Protein AF-A0A270BEM9-F1 (afdb_monomer)

Mean predicted aligned error: 14.24 Å

Foldseek 3Di:
DDFDFDQDDDDDDDDDPDDPPPRPGDGDDPVKDKQADPDDFDPPQDGIDIDDPPDHVVNCVVVVVVSCVVRVVVVVVVVVVVVVVVVVVVVVVVVVVVVVVVVVLVVLLVVLLVVLVVLQVVLVVLLVVLVVVVPDPDDQQDDDPNDGVVRVSVVSNVVSCVSRPVVCVVVSVVVSVCSVPDDDDPDD

Secondary structure (DSSP, 8-state):
----------S--PPPSSS-----------S--EEE--S---TT---EEE--SS--HHHHHHHHHHHHHHHHHHHHHHHHHHHHHHHHHHHHHHHHHHHHHHHHHHHHHHHHHHHHHHHHHHHHHHHHHHHHHTTSS--TT-EETTEEHHHHHHHHHHHHHHH-GGGGHHHHHHHHHGGGT-------

Solvent-accessible surface area (backbone atoms only — not comparable to full-atom values): 11590 Å² total; per-residue (Å²): 138,90,83,78,89,72,88,83,81,81,86,91,76,86,78,74,94,79,69,86,80,80,72,85,76,79,86,75,84,86,82,65,58,70,52,68,59,85,64,88,71,65,89,92,61,87,47,71,48,67,35,55,100,87,43,57,60,79,77,42,44,63,57,52,50,51,53,47,62,71,42,46,64,58,48,52,50,52,50,53,52,48,54,51,52,48,52,55,47,52,54,50,51,49,53,49,51,53,52,52,51,50,53,50,42,51,52,52,27,49,51,49,49,49,53,47,52,52,40,36,51,50,27,55,47,50,53,52,49,51,59,51,59,72,71,48,100,63,68,49,77,47,70,58,96,92,34,30,47,52,53,52,51,52,49,51,52,55,51,31,53,74,56,25,48,69,77,44,49,66,60,52,54,50,60,33,62,48,53,78,80,68,83,70,81,80,84,129

Structure (mmCIF, N/CA/C/O backbone):
data_AF-A0A270BEM9-F1
#
_entry.id   AF-A0A270BEM9-F1
#
loop_
_atom_site.group_PDB
_atom_site.id
_atom_site.type_symbol
_atom_site.label_atom_id
_atom_site.label_alt_id
_atom_site.label_comp_id
_atom_site.label_asym_id
_atom_site.label_entity_id
_atom_site.label_seq_id
_atom_site.pdbx_PDB_ins_code
_atom_site.Cartn_x
_atom_site.Cartn_y
_atom_site.Cartn_z
_atom_site.occupancy
_atom_site.B_iso_or_equiv
_atom_site.auth_seq_id
_atom_site.auth_comp_id
_atom_site.auth_asym_id
_atom_site.auth_atom_id
_atom_site.pdbx_PDB_model_num
ATOM 1 N N . MET A 1 1 ? 24.518 18.388 -38.508 1.00 41.25 1 MET A N 1
ATOM 2 C CA . MET A 1 1 ? 24.381 19.655 -39.276 1.00 41.25 1 MET A CA 1
ATOM 3 C C . MET A 1 1 ? 25.086 20.793 -38.520 1.00 41.25 1 MET A C 1
ATOM 5 O O . MET A 1 1 ? 24.584 21.201 -37.478 1.00 41.25 1 MET A O 1
ATOM 9 N N . LYS A 1 2 ? 26.276 21.264 -38.938 1.00 34.41 2 LYS A N 1
ATOM 10 C CA . LYS A 1 2 ? 26.940 22.401 -38.257 1.00 34.41 2 LYS A CA 1
ATOM 11 C C . LYS A 1 2 ? 26.450 23.708 -38.882 1.00 34.41 2 LYS A C 1
ATOM 13 O O . LYS A 1 2 ? 26.464 23.841 -40.098 1.00 34.41 2 LYS A O 1
ATOM 18 N N . ARG A 1 3 ? 25.986 24.634 -38.043 1.00 36.25 3 ARG A N 1
ATOM 19 C CA . ARG A 1 3 ? 25.386 25.915 -38.435 1.00 36.25 3 ARG A CA 1
ATOM 20 C C . ARG A 1 3 ? 26.451 27.003 -38.360 1.00 36.25 3 ARG A C 1
ATOM 22 O O . ARG A 1 3 ? 27.070 27.158 -37.309 1.00 36.25 3 ARG A O 1
ATOM 29 N N . VAL A 1 4 ? 26.661 27.744 -39.441 1.00 37.34 4 VAL A N 1
ATOM 30 C CA . VAL A 1 4 ? 27.513 28.939 -39.433 1.00 37.34 4 VAL A CA 1
ATOM 31 C C . VAL A 1 4 ? 26.593 30.154 -39.491 1.00 37.34 4 VAL A C 1
ATOM 33 O O . VAL A 1 4 ? 25.772 30.265 -40.395 1.00 37.34 4 VAL A O 1
ATOM 36 N N . LYS A 1 5 ? 26.686 31.037 -38.490 1.00 34.28 5 LYS A N 1
ATOM 37 C CA . LYS A 1 5 ? 25.998 32.334 -38.490 1.00 34.28 5 LYS A CA 1
ATOM 38 C C . LYS A 1 5 ? 26.847 33.311 -39.298 1.00 34.28 5 LYS A C 1
ATOM 40 O O . LYS A 1 5 ? 27.901 33.717 -38.820 1.00 34.28 5 LYS A O 1
ATOM 45 N N . ILE A 1 6 ? 26.392 33.685 -40.488 1.00 40.31 6 ILE A N 1
ATOM 46 C CA . ILE A 1 6 ? 26.986 34.783 -41.257 1.00 40.31 6 ILE A CA 1
ATOM 47 C C . ILE A 1 6 ? 26.047 35.994 -41.124 1.00 40.31 6 ILE A C 1
ATOM 49 O O . ILE A 1 6 ? 24.842 35.834 -41.336 1.00 40.31 6 ILE A O 1
ATOM 53 N N . PRO A 1 7 ? 26.529 37.193 -40.740 1.00 33.50 7 PRO A N 1
ATOM 54 C CA . PRO A 1 7 ? 25.689 38.383 -40.691 1.00 33.50 7 PRO A CA 1
ATOM 55 C C . PRO A 1 7 ? 25.400 38.852 -42.121 1.00 33.50 7 PRO A C 1
ATOM 57 O O . PRO A 1 7 ? 26.276 39.394 -42.789 1.00 33.50 7 PRO A O 1
ATOM 60 N N . THR A 1 8 ? 24.170 38.656 -42.591 1.00 42.78 8 THR A N 1
ATOM 61 C CA . THR A 1 8 ? 23.711 39.243 -43.856 1.00 42.78 8 THR A CA 1
ATOM 62 C C . THR A 1 8 ? 23.159 40.631 -43.554 1.00 42.78 8 THR A C 1
ATOM 64 O O . THR A 1 8 ? 22.035 40.767 -43.078 1.00 42.78 8 THR A O 1
ATOM 67 N N . GLY A 1 9 ? 23.960 41.672 -43.768 1.00 48.62 9 GLY A N 1
ATOM 68 C CA . GLY A 1 9 ? 23.437 43.032 -43.898 1.00 48.62 9 GLY A CA 1
ATOM 69 C C . GLY A 1 9 ? 23.144 43.297 -45.371 1.00 48.62 9 GLY A C 1
ATOM 70 O O . GLY A 1 9 ? 24.042 43.121 -46.192 1.00 48.62 9 GLY A O 1
ATOM 71 N N . PRO A 1 10 ? 21.923 43.728 -45.723 1.00 43.84 10 PRO A N 1
ATOM 72 C CA . PRO A 1 10 ? 21.856 45.087 -46.250 1.00 43.84 10 PRO A CA 1
ATOM 73 C C . PRO A 1 10 ? 20.575 45.864 -45.903 1.00 43.84 10 PRO A C 1
ATOM 75 O O . PRO A 1 10 ? 19.482 45.325 -45.774 1.00 43.84 10 PRO A O 1
ATOM 78 N N . ASN A 1 11 ? 20.771 47.182 -45.835 1.00 42.41 11 ASN A N 1
ATOM 79 C CA . ASN A 1 11 ? 19.814 48.276 -45.997 1.00 42.41 11 ASN A CA 1
ATOM 80 C C . ASN A 1 11 ? 18.520 48.294 -45.163 1.00 42.41 11 ASN A C 1
ATOM 82 O O . ASN A 1 11 ? 17.506 47.680 -45.479 1.00 42.41 11 ASN A O 1
ATOM 86 N N . GLY A 1 12 ? 18.499 49.252 -44.230 1.00 46.12 12 GLY A N 1
ATOM 87 C CA . GLY A 1 12 ? 17.393 50.210 -44.210 1.00 46.12 12 GLY A CA 1
ATOM 88 C C . GLY A 1 12 ? 16.255 49.977 -43.222 1.00 46.12 12 GLY A C 1
ATOM 89 O O . GLY A 1 12 ? 15.144 50.419 -43.502 1.00 46.12 12 GLY A O 1
ATOM 90 N N . ARG A 1 13 ? 16.484 49.367 -42.051 1.00 38.12 13 ARG A N 1
ATOM 91 C CA . ARG A 1 13 ? 15.532 49.477 -40.925 1.00 38.12 13 ARG A CA 1
ATOM 92 C C . ARG A 1 13 ? 16.249 49.797 -39.615 1.00 38.12 13 ARG A C 1
ATOM 94 O O . ARG A 1 13 ? 17.170 49.096 -39.212 1.00 38.12 13 ARG A O 1
ATOM 101 N N . ARG A 1 14 ? 15.826 50.898 -38.981 1.00 37.47 14 ARG A N 1
ATOM 102 C CA . ARG A 1 14 ? 16.307 51.364 -37.671 1.00 37.47 14 ARG A CA 1
ATOM 103 C C . ARG A 1 14 ? 15.976 50.317 -36.599 1.00 37.47 14 ARG A C 1
ATOM 105 O O . ARG A 1 14 ? 14.841 49.852 -36.534 1.00 37.47 14 ARG A O 1
ATOM 112 N N . ALA A 1 15 ? 16.964 49.962 -35.780 1.00 45.41 15 ALA A N 1
ATOM 113 C CA . ALA A 1 15 ? 16.800 49.059 -34.642 1.00 45.41 15 ALA A CA 1
ATOM 114 C C . ALA A 1 15 ? 15.952 49.711 -33.524 1.00 45.41 15 ALA A C 1
ATOM 116 O O . ALA A 1 15 ? 16.044 50.928 -33.339 1.00 45.41 15 ALA A O 1
ATOM 117 N N . PRO A 1 16 ? 15.144 48.946 -32.763 1.00 42.97 16 PRO A N 1
ATOM 118 C CA . PRO A 1 16 ? 14.468 49.459 -31.575 1.00 42.97 16 PRO A CA 1
ATOM 119 C C . PRO A 1 16 ? 15.468 49.700 -30.434 1.00 42.97 16 PRO A C 1
ATOM 121 O O . PRO A 1 16 ? 16.426 48.954 -30.253 1.00 42.97 16 PRO A O 1
ATOM 124 N N . LEU A 1 17 ? 15.222 50.758 -29.661 1.00 46.03 17 LEU A N 1
ATOM 125 C CA . LEU A 1 17 ? 16.145 51.333 -28.677 1.00 46.03 17 LEU A CA 1
ATOM 126 C C . LEU A 1 17 ? 16.331 50.529 -27.376 1.00 46.03 17 LEU A C 1
ATOM 128 O O . LEU A 1 17 ? 17.101 50.980 -26.543 1.00 46.03 17 LEU A O 1
ATOM 132 N N . ASN A 1 18 ? 15.698 49.365 -27.181 1.00 42.47 18 ASN A N 1
ATOM 133 C CA . ASN A 1 18 ? 15.907 48.538 -25.982 1.00 42.47 18 ASN A CA 1
ATOM 134 C C . ASN A 1 18 ? 15.669 47.038 -26.257 1.00 42.47 18 ASN A C 1
ATOM 136 O O . ASN A 1 18 ? 14.531 46.612 -26.447 1.00 42.47 18 ASN A O 1
ATOM 140 N N . GLY A 1 19 ? 16.749 46.245 -26.248 1.00 49.78 19 GLY A N 1
ATOM 141 C CA . GLY A 1 19 ? 16.763 44.776 -26.381 1.00 49.78 19 GLY A CA 1
ATOM 142 C C . GLY A 1 19 ? 17.789 44.283 -27.419 1.00 49.78 19 GLY A C 1
ATOM 143 O O . GLY A 1 19 ? 18.019 44.986 -28.404 1.00 49.78 19 GLY A O 1
ATOM 144 N N . PRO A 1 20 ? 18.443 43.112 -27.240 1.00 44.66 20 PRO A N 1
ATOM 145 C CA . PRO A 1 20 ? 19.404 42.616 -28.222 1.00 44.66 20 PRO A CA 1
ATOM 146 C C . PRO A 1 20 ? 18.689 42.386 -29.555 1.00 44.66 20 PRO A C 1
ATOM 148 O O . PRO A 1 20 ? 17.707 41.646 -29.622 1.00 44.66 20 PRO A O 1
ATOM 151 N N . ALA A 1 21 ? 19.176 43.037 -30.614 1.00 51.19 21 ALA A N 1
ATOM 152 C CA . ALA A 1 21 ? 18.658 42.872 -31.962 1.00 51.19 21 ALA A CA 1
ATOM 153 C C . ALA A 1 21 ? 18.698 41.383 -32.339 1.00 51.19 21 ALA A C 1
ATOM 155 O O . ALA A 1 21 ? 19.769 40.808 -32.548 1.00 51.19 21 ALA A O 1
ATOM 156 N N . VAL A 1 22 ? 17.529 40.742 -32.406 1.00 49.06 22 VAL A N 1
ATOM 157 C CA . VAL A 1 22 ? 17.399 39.391 -32.953 1.00 49.06 22 VAL A CA 1
ATOM 158 C C . VAL A 1 22 ? 17.584 39.527 -34.455 1.00 49.06 22 VAL A C 1
ATOM 160 O O . VAL A 1 22 ? 16.640 39.784 -35.197 1.00 49.06 22 VAL A O 1
ATOM 163 N N . VAL A 1 23 ? 18.836 39.433 -34.895 1.00 54.06 23 VAL A N 1
ATOM 164 C CA . VAL A 1 23 ? 19.176 39.365 -36.313 1.00 54.06 23 VAL A CA 1
ATOM 165 C C . VAL A 1 23 ? 18.527 38.085 -36.850 1.00 54.06 23 VAL A C 1
ATOM 167 O O . VAL A 1 23 ? 18.862 37.004 -36.350 1.00 54.06 23 VAL A O 1
ATOM 170 N N . PRO A 1 24 ? 17.581 38.155 -37.806 1.00 46.38 24 PRO A N 1
ATOM 171 C CA . PRO A 1 24 ? 17.037 36.951 -38.412 1.00 46.38 24 PRO A CA 1
ATOM 172 C C . PRO A 1 24 ? 18.184 36.234 -39.127 1.00 46.38 24 PRO A C 1
ATOM 174 O O . PRO A 1 24 ? 18.753 36.740 -40.089 1.00 46.38 24 PRO A O 1
ATOM 177 N N . SER A 1 25 ? 18.579 35.073 -38.608 1.00 50.25 25 SER A N 1
ATOM 178 C CA . SER A 1 25 ? 19.580 34.222 -39.240 1.00 50.25 25 SER A CA 1
ATOM 179 C C . SER A 1 25 ? 18.885 33.335 -40.264 1.00 50.25 25 SER A C 1
ATOM 181 O O . SER A 1 25 ? 18.130 32.439 -39.876 1.00 50.25 25 SER A O 1
ATOM 183 N N . SER A 1 26 ? 19.135 33.563 -41.550 1.00 45.09 26 SER A N 1
ATOM 184 C CA . SER A 1 26 ? 18.819 32.587 -42.591 1.00 45.09 26 SER A CA 1
ATOM 185 C C . SER A 1 26 ? 19.780 31.398 -42.481 1.00 45.09 26 SER A C 1
ATOM 187 O O . SER A 1 26 ? 20.972 31.551 -42.214 1.00 45.09 26 SER A O 1
ATOM 189 N N . LEU A 1 27 ? 19.241 30.185 -42.617 1.00 51.00 27 LEU A N 1
ATOM 190 C CA . LEU A 1 27 ? 20.032 28.965 -42.754 1.00 51.00 27 LEU A CA 1
ATOM 191 C C . LEU A 1 27 ? 20.266 28.744 -44.244 1.00 51.00 27 LEU A C 1
ATOM 193 O O . LEU A 1 27 ? 19.338 28.373 -44.957 1.00 51.00 27 LEU A O 1
ATOM 197 N N . GLU A 1 28 ? 21.488 28.972 -44.707 1.00 51.88 28 GLU A N 1
ATOM 198 C CA . GLU A 1 28 ? 21.870 28.651 -46.080 1.00 51.88 28 GLU A CA 1
ATOM 199 C C . GLU A 1 28 ? 22.517 27.266 -46.129 1.00 51.88 28 GLU A C 1
ATOM 201 O O . GLU A 1 28 ? 23.346 26.910 -45.283 1.00 51.88 28 GLU A O 1
ATOM 206 N N . SER A 1 29 ? 22.098 26.454 -47.103 1.00 52.84 29 SER A N 1
ATOM 207 C CA . SER A 1 29 ? 22.716 25.155 -47.360 1.00 52.84 29 SER A CA 1
ATOM 208 C C . SER A 1 29 ? 24.167 25.381 -47.772 1.00 52.84 29 SER A C 1
ATOM 210 O O . SER A 1 29 ? 24.433 26.049 -48.764 1.00 52.84 29 SER A O 1
ATOM 212 N N . THR A 1 30 ? 25.114 24.824 -47.016 1.00 61.44 30 THR A N 1
ATOM 213 C CA . THR A 1 30 ? 26.553 24.940 -47.312 1.00 61.44 30 THR A CA 1
ATOM 214 C C . THR A 1 30 ? 26.954 24.132 -48.555 1.00 61.44 30 THR A C 1
ATOM 216 O O . THR A 1 30 ? 28.068 24.277 -49.038 1.00 61.44 30 THR A O 1
ATOM 219 N N . GLY A 1 31 ? 26.062 23.278 -49.072 1.00 66.44 31 GLY A N 1
ATOM 220 C CA . GLY A 1 31 ? 26.327 22.386 -50.205 1.00 66.44 31 GLY A CA 1
ATOM 221 C C . GLY A 1 31 ? 27.047 21.082 -49.839 1.00 66.44 31 GLY A C 1
ATOM 222 O O . GLY A 1 31 ? 27.052 20.172 -50.657 1.00 66.44 31 GLY A O 1
ATOM 223 N N . ASP A 1 32 ? 27.591 20.963 -48.622 1.00 73.31 32 ASP A N 1
ATOM 224 C CA . ASP A 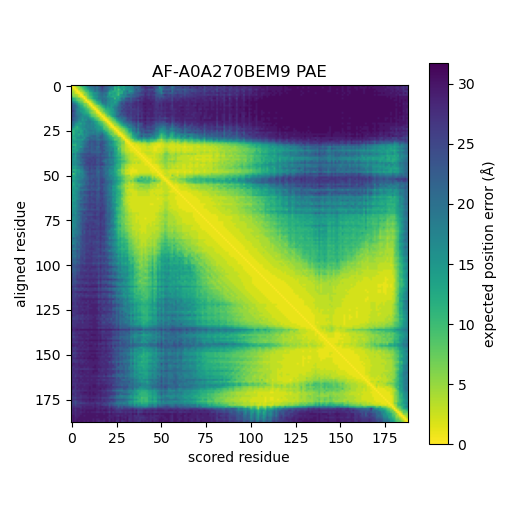1 32 ? 28.251 19.749 -48.121 1.00 73.31 32 ASP A CA 1
ATOM 225 C C . ASP A 1 32 ? 27.235 18.688 -47.667 1.00 73.31 32 ASP A C 1
ATOM 227 O O . ASP A 1 32 ? 26.379 18.956 -46.811 1.00 73.31 32 ASP A O 1
ATOM 231 N N . LEU A 1 33 ? 27.393 17.450 -48.133 1.00 81.75 33 LEU A N 1
ATOM 232 C CA . LEU A 1 33 ? 26.619 16.314 -47.644 1.00 81.75 33 LEU A CA 1
ATOM 233 C C . LEU A 1 33 ? 27.189 15.737 -46.334 1.00 81.75 33 LEU A C 1
ATOM 235 O O . LEU A 1 33 ? 28.399 15.697 -46.094 1.00 81.75 33 LEU A O 1
ATOM 239 N N . ILE A 1 34 ? 26.301 15.253 -45.462 1.00 87.69 34 ILE A N 1
ATOM 240 C CA . ILE A 1 34 ? 26.657 14.550 -44.226 1.00 87.69 34 ILE A CA 1
ATOM 241 C C . ILE A 1 34 ? 25.876 13.241 -44.171 1.00 87.69 34 ILE A C 1
ATOM 243 O O . ILE A 1 34 ? 24.648 13.256 -44.196 1.00 87.69 34 ILE A O 1
ATOM 247 N N . PHE A 1 35 ? 26.589 12.130 -44.017 1.00 88.56 35 PHE A N 1
ATOM 248 C CA . PHE A 1 35 ? 26.007 10.851 -43.630 1.00 88.56 35 PHE A CA 1
ATOM 249 C C . PHE A 1 35 ? 26.201 10.647 -42.126 1.00 88.56 35 PHE A C 1
ATOM 251 O O . PHE A 1 35 ? 27.310 10.795 -41.608 1.00 88.56 35 PHE A O 1
ATOM 258 N N . GLU A 1 36 ? 25.129 10.326 -41.407 1.00 92.38 36 GLU A N 1
ATOM 259 C CA . GLU A 1 36 ? 25.157 10.161 -39.955 1.00 92.38 36 GLU A CA 1
ATOM 260 C C . GLU A 1 36 ? 24.324 8.954 -39.519 1.00 92.38 36 GLU A C 1
ATOM 262 O O . GLU A 1 36 ? 23.155 8.825 -39.881 1.00 92.38 36 GLU A O 1
ATOM 267 N N . VAL A 1 37 ? 24.916 8.097 -38.688 1.00 91.25 37 VAL A N 1
ATOM 268 C CA . VAL A 1 37 ? 24.213 7.020 -37.989 1.00 91.25 37 VAL A CA 1
ATOM 269 C C . VAL A 1 37 ? 23.672 7.571 -36.670 1.00 91.25 37 VAL A C 1
ATOM 271 O O . VAL A 1 37 ? 24.386 7.715 -35.668 1.00 91.25 37 VAL A O 1
ATOM 274 N N . THR A 1 38 ? 22.381 7.890 -36.682 1.00 88.81 38 THR A N 1
ATOM 275 C CA . THR A 1 38 ? 21.661 8.460 -35.534 1.00 88.81 38 THR A CA 1
ATOM 276 C C . THR A 1 38 ? 21.348 7.418 -34.460 1.00 88.81 38 THR A C 1
ATOM 278 O O . THR A 1 38 ? 21.245 7.767 -33.283 1.00 88.81 38 THR A O 1
ATOM 281 N N . SER A 1 39 ? 21.267 6.138 -34.833 1.00 86.25 39 SER A N 1
ATOM 282 C CA . SER A 1 39 ? 21.117 5.020 -33.902 1.00 86.25 39 SER A CA 1
ATOM 283 C C . SER A 1 39 ? 22.382 4.777 -33.074 1.00 86.25 39 SER A C 1
ATOM 285 O O . SER A 1 39 ? 23.461 5.306 -33.357 1.00 86.25 39 SER A O 1
ATOM 287 N N . TRP A 1 40 ? 22.249 3.954 -32.031 1.00 91.25 40 TRP A N 1
ATOM 288 C CA . TRP A 1 40 ? 23.389 3.513 -31.232 1.00 91.25 40 TRP A CA 1
ATOM 289 C C . TRP A 1 40 ? 24.426 2.793 -32.107 1.00 91.25 40 TRP A C 1
ATOM 291 O O . TRP A 1 40 ? 24.068 1.991 -32.969 1.00 91.25 40 TRP A O 1
ATOM 301 N N . MET A 1 41 ? 25.700 3.090 -31.857 1.00 92.06 41 MET A N 1
ATOM 302 C CA . MET A 1 41 ? 26.863 2.447 -32.463 1.00 92.06 41 MET A CA 1
ATOM 303 C C . MET A 1 41 ? 27.838 2.069 -31.346 1.00 92.06 41 MET A C 1
ATOM 305 O O . MET A 1 41 ? 27.916 2.804 -30.353 1.00 92.06 41 MET A O 1
ATOM 309 N N . PRO A 1 42 ? 28.603 0.977 -31.497 1.00 91.25 42 PRO A N 1
ATOM 310 C CA . PRO A 1 42 ? 29.588 0.590 -30.500 1.00 91.25 42 PRO A CA 1
ATOM 311 C C . PRO A 1 42 ? 30.659 1.674 -30.327 1.00 91.25 42 PRO A C 1
ATOM 313 O O . PRO A 1 42 ? 30.968 2.434 -31.252 1.00 91.25 42 PRO A O 1
ATOM 316 N N . ALA A 1 43 ? 31.240 1.746 -29.131 1.00 90.56 43 ALA A N 1
ATOM 317 C CA . ALA A 1 43 ? 32.313 2.692 -28.848 1.00 90.56 43 ALA A CA 1
ATOM 318 C C . ALA A 1 43 ? 33.503 2.471 -29.800 1.00 90.56 43 ALA A C 1
ATOM 320 O O . ALA A 1 43 ? 33.845 1.339 -30.130 1.00 90.56 43 ALA A O 1
ATOM 321 N N . GLY A 1 44 ? 34.122 3.565 -30.247 1.00 88.88 44 GLY A N 1
ATOM 322 C CA . GLY A 1 44 ? 35.244 3.529 -31.192 1.00 88.88 44 GLY A CA 1
ATOM 323 C C . GLY A 1 44 ? 34.843 3.507 -32.670 1.00 88.88 44 GLY A C 1
ATOM 324 O O . GLY A 1 44 ? 35.697 3.750 -33.517 1.00 88.88 44 GLY A O 1
ATOM 325 N N . PHE A 1 45 ? 33.563 3.307 -33.000 1.00 92.12 45 PHE A N 1
ATOM 326 C CA . PHE A 1 45 ? 33.101 3.398 -34.384 1.00 92.12 45 PHE A CA 1
ATOM 327 C C . PHE A 1 45 ? 32.747 4.829 -34.778 1.00 92.12 45 PHE A C 1
ATOM 329 O O . PHE A 1 45 ? 32.097 5.574 -34.036 1.00 92.12 45 PHE A O 1
ATOM 336 N N . ARG A 1 46 ? 33.132 5.201 -36.001 1.00 92.12 46 ARG A N 1
ATOM 337 C CA . ARG A 1 46 ? 32.729 6.468 -36.605 1.00 92.12 46 ARG A CA 1
ATOM 338 C C . ARG A 1 46 ? 31.222 6.455 -36.865 1.00 92.12 46 ARG A C 1
ATOM 340 O O . ARG A 1 46 ? 30.676 5.484 -37.376 1.00 92.12 46 ARG A O 1
ATOM 347 N N . ARG A 1 47 ? 30.551 7.550 -36.498 1.00 92.00 47 ARG A N 1
ATOM 348 C CA . ARG A 1 47 ? 29.096 7.723 -36.671 1.00 92.00 47 ARG A CA 1
ATOM 349 C C . ARG A 1 47 ? 28.726 8.775 -37.702 1.00 92.00 47 ARG A C 1
ATOM 351 O O . ARG A 1 47 ? 27.578 8.820 -38.122 1.00 92.00 47 ARG A O 1
ATOM 358 N N . GLN A 1 48 ? 29.669 9.635 -38.072 1.00 92.00 48 GLN A N 1
ATOM 359 C CA . GLN A 1 48 ? 29.414 10.775 -38.935 1.00 92.00 48 GLN A CA 1
ATOM 360 C C . GLN A 1 48 ? 30.523 10.928 -39.972 1.00 92.00 48 GLN A C 1
ATOM 362 O O . GLN A 1 48 ? 31.710 11.007 -39.640 1.00 92.00 48 GLN A O 1
ATOM 367 N N . TRP A 1 49 ? 30.107 11.042 -41.225 1.00 92.56 49 TRP A N 1
ATOM 368 C CA . TRP A 1 49 ? 30.931 11.328 -42.385 1.00 92.56 49 TRP A CA 1
ATOM 369 C C . TRP A 1 49 ? 30.417 12.612 -42.994 1.00 92.56 49 TRP A C 1
ATOM 371 O O . TRP A 1 49 ? 29.216 12.795 -43.168 1.00 92.56 49 TRP A O 1
ATOM 381 N N . ARG A 1 50 ? 31.329 13.534 -43.255 1.00 88.56 50 ARG A N 1
ATOM 382 C CA . ARG A 1 50 ? 30.998 14.860 -43.741 1.00 88.56 50 ARG A CA 1
ATOM 383 C C . ARG A 1 50 ? 31.893 15.157 -44.925 1.00 88.56 50 ARG A C 1
ATOM 385 O O . ARG A 1 50 ? 33.100 14.940 -44.836 1.00 88.56 50 ARG A O 1
ATOM 392 N N . GLU A 1 51 ? 31.288 15.667 -45.984 1.00 86.19 51 GLU A N 1
ATOM 393 C CA . GLU A 1 51 ? 32.022 16.237 -47.098 1.00 86.19 51 GLU A CA 1
ATOM 394 C C . GLU A 1 51 ? 32.842 17.444 -46.659 1.00 86.19 51 GLU A C 1
ATOM 396 O O . GLU A 1 51 ? 32.464 18.208 -45.766 1.00 86.19 51 GLU A O 1
A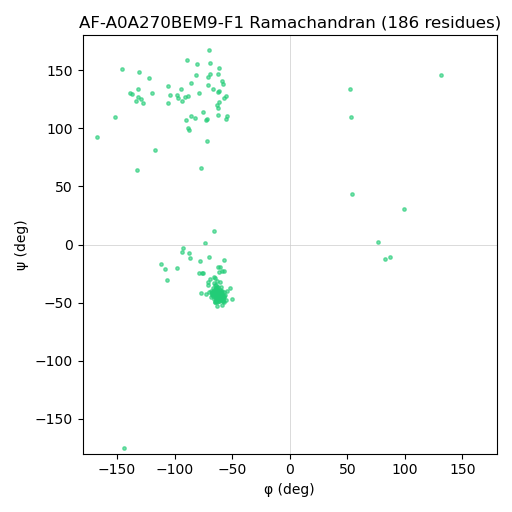TOM 401 N N . GLY A 1 52 ? 33.984 17.608 -47.307 1.00 80.38 52 GLY A N 1
ATOM 402 C CA . GLY A 1 52 ? 34.812 18.789 -47.155 1.00 80.38 52 GLY A CA 1
ATOM 403 C C . GLY A 1 52 ? 35.457 19.160 -48.477 1.00 80.38 52 GLY A C 1
ATOM 404 O O . GLY A 1 52 ? 35.243 18.515 -49.500 1.00 80.38 52 GLY A O 1
ATOM 405 N N . SER A 1 53 ? 36.323 20.168 -48.439 1.00 74.88 53 SER A N 1
ATOM 406 C CA . SER A 1 53 ? 37.061 20.645 -49.614 1.00 74.88 53 SER A CA 1
ATOM 407 C C . SER A 1 53 ? 37.900 19.564 -50.307 1.00 74.88 53 SER A C 1
ATOM 409 O O . SER A 1 53 ? 38.223 19.708 -51.480 1.00 74.88 53 SER A O 1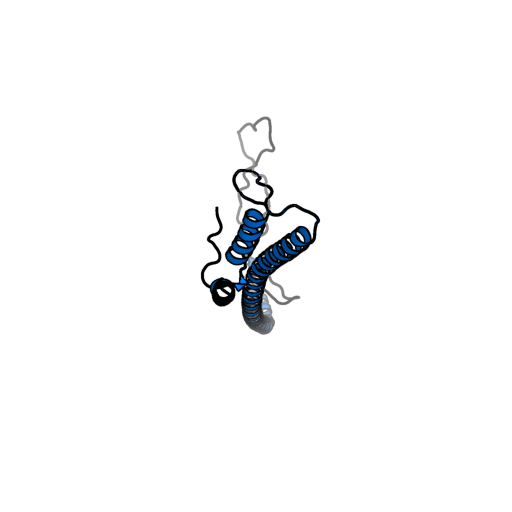
ATOM 411 N N . THR A 1 54 ? 38.266 18.504 -49.581 1.00 76.25 54 THR A N 1
ATOM 412 C CA . THR A 1 54 ? 39.215 17.473 -50.029 1.00 76.25 54 THR A CA 1
ATOM 413 C C . THR A 1 54 ? 38.552 16.142 -50.382 1.00 76.25 54 THR A C 1
ATOM 415 O O . THR A 1 54 ? 39.048 15.443 -51.256 1.00 76.25 54 THR A O 1
ATOM 418 N N . TYR A 1 55 ? 37.440 15.788 -49.733 1.00 78.19 55 TYR A N 1
ATOM 419 C CA . TYR A 1 55 ? 36.783 14.490 -49.907 1.00 78.19 55 TYR A CA 1
ATOM 420 C C . TYR A 1 55 ? 35.287 14.683 -50.138 1.00 78.19 55 TYR A C 1
ATOM 422 O O . TYR A 1 55 ? 34.609 15.339 -49.341 1.00 78.19 55 TYR A O 1
ATOM 430 N N . ARG A 1 56 ? 34.792 14.088 -51.225 1.00 85.69 56 ARG A N 1
ATOM 431 C CA . ARG A 1 56 ? 33.361 14.000 -51.553 1.00 85.69 56 ARG A CA 1
ATOM 432 C C . ARG A 1 56 ? 32.746 12.740 -50.945 1.00 85.69 56 ARG A C 1
ATOM 434 O O . ARG A 1 56 ? 33.476 11.801 -50.620 1.00 85.69 56 ARG A O 1
ATOM 441 N N . LEU A 1 57 ? 31.427 12.696 -50.764 1.00 82.44 57 LEU A N 1
ATOM 442 C CA . LEU A 1 57 ? 30.788 11.586 -50.057 1.00 82.44 57 LEU A CA 1
ATOM 443 C C . LEU A 1 57 ? 30.926 10.255 -50.807 1.00 82.44 57 LEU A C 1
ATOM 445 O O . LEU A 1 57 ? 31.074 9.215 -50.172 1.00 82.44 57 LEU A O 1
ATOM 449 N N . GLU A 1 58 ? 30.943 10.266 -52.138 1.00 84.81 58 GLU A N 1
ATOM 450 C CA . GLU A 1 58 ? 31.111 9.057 -52.953 1.00 84.81 58 GLU A CA 1
ATOM 451 C C . GLU A 1 58 ? 32.451 8.374 -52.658 1.00 84.81 58 GLU A C 1
ATOM 453 O O . GLU A 1 58 ? 32.545 7.150 -52.655 1.00 84.81 58 GLU A O 1
ATOM 458 N N . GLN A 1 59 ? 33.476 9.162 -52.322 1.00 88.50 59 GLN A N 1
ATOM 459 C CA . GLN A 1 59 ? 34.791 8.660 -51.919 1.00 88.50 59 GLN A CA 1
ATOM 460 C C . GLN A 1 59 ? 34.783 8.097 -50.490 1.00 88.50 59 GLN A C 1
ATOM 462 O O . GLN A 1 59 ? 35.598 7.240 -50.157 1.00 88.50 59 GLN A O 1
ATOM 467 N N . LEU A 1 60 ? 33.853 8.554 -49.644 1.00 89.56 60 LEU A N 1
ATOM 468 C CA . LEU A 1 60 ? 33.640 8.037 -48.290 1.00 89.56 60 LEU A CA 1
ATOM 469 C C . LEU A 1 60 ? 32.694 6.828 -48.266 1.00 89.56 60 LEU A C 1
ATOM 471 O O . LEU A 1 60 ? 32.614 6.156 -47.241 1.00 89.56 60 LEU A O 1
ATOM 475 N N . ALA A 1 61 ? 31.999 6.521 -49.367 1.00 89.06 61 ALA A N 1
ATOM 476 C CA . ALA A 1 61 ? 30.998 5.456 -49.424 1.00 89.06 61 ALA A CA 1
ATOM 477 C C . ALA A 1 61 ? 31.565 4.093 -48.997 1.00 89.06 61 ALA A C 1
ATOM 479 O O . ALA A 1 61 ? 30.947 3.395 -48.195 1.00 89.06 61 ALA A O 1
ATOM 480 N N . SER A 1 62 ? 32.770 3.742 -49.455 1.00 89.81 62 SER A N 1
ATOM 481 C CA . SER A 1 62 ? 33.432 2.488 -49.073 1.00 89.81 62 SER A CA 1
ATOM 482 C C . SER A 1 62 ? 33.765 2.428 -47.578 1.00 89.81 62 SER A C 1
ATOM 484 O O . SER A 1 62 ? 33.572 1.387 -46.956 1.00 89.81 62 SER A O 1
ATOM 486 N N . ASP A 1 63 ? 34.209 3.540 -46.984 1.00 92.31 63 ASP A N 1
ATOM 487 C CA . ASP A 1 63 ? 34.497 3.643 -45.544 1.00 92.31 63 ASP A CA 1
ATOM 488 C C . ASP A 1 63 ? 33.213 3.561 -44.705 1.00 92.31 63 ASP A C 1
ATOM 490 O O . ASP A 1 63 ? 33.173 2.874 -43.683 1.00 92.31 63 ASP A O 1
ATOM 494 N N . ILE A 1 64 ? 32.135 4.206 -45.170 1.00 92.81 64 ILE A N 1
ATOM 495 C CA . ILE A 1 64 ? 30.806 4.133 -44.551 1.00 92.81 64 ILE A CA 1
ATOM 496 C C . ILE A 1 64 ? 30.333 2.677 -44.516 1.00 92.81 64 ILE A C 1
ATOM 498 O O . ILE A 1 64 ? 29.985 2.169 -43.450 1.00 92.81 64 ILE A O 1
ATOM 502 N N . VAL A 1 65 ? 30.359 1.985 -45.660 1.00 94.19 65 VAL A N 1
ATOM 503 C CA . VAL A 1 65 ? 29.920 0.587 -45.755 1.00 94.19 65 VAL A CA 1
ATOM 504 C C . VAL A 1 65 ? 30.812 -0.322 -44.909 1.00 94.19 65 VAL A C 1
ATOM 506 O O . VAL A 1 65 ? 30.285 -1.126 -44.143 1.00 94.19 65 VAL A O 1
ATOM 509 N N . ALA A 1 66 ? 32.139 -0.175 -44.974 1.00 94.88 66 ALA A N 1
ATOM 510 C CA . ALA A 1 66 ? 33.068 -0.980 -44.180 1.00 94.88 66 ALA A CA 1
ATOM 511 C C . ALA A 1 66 ? 32.850 -0.791 -42.671 1.00 94.88 66 ALA A C 1
ATOM 513 O O . ALA A 1 66 ? 32.726 -1.771 -41.934 1.00 94.88 66 ALA A O 1
ATOM 514 N N . THR A 1 67 ? 32.726 0.457 -42.212 1.00 94.50 67 THR A N 1
ATOM 515 C CA . THR A 1 67 ? 32.478 0.773 -40.798 1.00 94.50 67 THR A CA 1
ATOM 516 C C . THR A 1 67 ? 31.158 0.177 -40.320 1.00 94.50 67 THR A C 1
ATOM 518 O O . THR A 1 67 ? 31.105 -0.413 -39.240 1.00 94.50 67 THR A O 1
ATOM 521 N N . VAL A 1 68 ? 30.093 0.299 -41.120 1.00 92.12 68 VAL A N 1
ATOM 522 C CA . VAL A 1 68 ? 28.786 -0.273 -40.778 1.00 92.12 68 VAL A CA 1
ATOM 523 C C . VAL A 1 68 ? 28.870 -1.795 -40.726 1.00 92.12 68 VAL A C 1
ATOM 525 O O . VAL A 1 68 ? 28.469 -2.369 -39.720 1.00 92.12 68 VAL A O 1
ATOM 528 N N . MET A 1 69 ? 29.445 -2.448 -41.740 1.00 95.31 69 MET A N 1
ATOM 529 C CA . MET A 1 69 ? 29.562 -3.910 -41.805 1.00 95.31 69 MET A CA 1
ATOM 530 C C . MET A 1 69 ? 30.302 -4.498 -40.602 1.00 95.31 69 MET A C 1
ATOM 532 O O . MET A 1 69 ? 29.866 -5.507 -40.052 1.00 95.31 69 MET A O 1
ATOM 536 N N . VAL A 1 70 ? 31.377 -3.847 -40.150 1.00 96.06 70 VAL A N 1
ATOM 537 C CA . VAL A 1 70 ? 32.123 -4.280 -38.957 1.00 96.06 70 VAL A CA 1
ATOM 538 C C . VAL A 1 70 ? 31.318 -4.038 -37.671 1.00 96.06 70 VAL A C 1
ATOM 540 O O . VAL A 1 70 ? 31.412 -4.823 -36.730 1.00 96.06 70 VAL A O 1
ATOM 543 N N . ALA A 1 71 ? 30.488 -2.992 -37.620 1.00 94.75 71 ALA A N 1
ATOM 544 C CA . ALA A 1 71 ? 29.647 -2.691 -36.461 1.00 94.75 71 ALA A CA 1
ATOM 545 C C . ALA A 1 71 ? 28.378 -3.560 -36.366 1.00 94.75 71 ALA A C 1
ATOM 547 O O . ALA A 1 71 ? 27.844 -3.724 -35.266 1.00 94.75 71 ALA A O 1
ATOM 548 N N . LEU A 1 72 ? 27.884 -4.109 -37.486 1.00 92.94 72 LEU A N 1
ATOM 549 C CA . LEU A 1 72 ? 26.601 -4.826 -37.563 1.00 92.94 72 LEU A CA 1
ATOM 550 C C . LEU A 1 72 ? 26.421 -5.908 -36.482 1.00 92.94 72 LEU A C 1
ATOM 552 O O . LEU A 1 72 ? 25.367 -5.896 -35.839 1.00 92.94 72 LEU A O 1
ATOM 556 N N . PRO A 1 73 ? 27.397 -6.801 -36.210 1.00 94.88 73 PRO A N 1
ATOM 557 C CA . PRO A 1 73 ? 27.229 -7.829 -35.182 1.00 94.88 73 PRO A CA 1
ATOM 558 C C . PRO A 1 73 ? 26.994 -7.239 -33.787 1.00 94.88 73 PRO A C 1
ATOM 560 O O . PRO A 1 73 ? 26.124 -7.700 -33.052 1.00 94.88 73 PRO A O 1
ATOM 563 N N . ALA A 1 74 ? 27.720 -6.176 -33.435 1.00 95.06 74 ALA A N 1
ATOM 564 C CA . ALA A 1 74 ? 27.578 -5.516 -32.142 1.00 95.06 74 ALA A CA 1
ATOM 565 C C . ALA A 1 74 ? 26.254 -4.739 -32.031 1.00 95.06 74 ALA A C 1
ATOM 567 O O . ALA A 1 74 ? 25.638 -4.721 -30.968 1.00 95.06 74 ALA A O 1
ATOM 568 N N . ILE A 1 75 ? 25.774 -4.142 -33.128 1.00 93.62 75 ILE A N 1
ATOM 569 C CA . ILE A 1 75 ? 24.449 -3.503 -33.185 1.00 93.62 75 ILE A CA 1
ATOM 570 C C . ILE A 1 75 ? 23.336 -4.539 -32.983 1.00 93.62 75 ILE A C 1
ATOM 572 O O . ILE A 1 75 ? 22.389 -4.278 -32.239 1.00 93.62 75 ILE A O 1
ATOM 576 N N . ALA A 1 76 ? 23.448 -5.709 -33.621 1.00 94.81 76 ALA A N 1
ATOM 577 C CA . ALA A 1 76 ? 22.489 -6.799 -33.469 1.00 94.81 76 ALA A CA 1
ATOM 578 C C . ALA A 1 76 ? 22.468 -7.334 -32.028 1.00 94.81 76 ALA A C 1
ATOM 580 O O . ALA A 1 76 ? 21.393 -7.425 -31.435 1.00 94.81 76 ALA A O 1
ATOM 581 N N . ALA A 1 77 ? 23.644 -7.584 -31.444 1.00 95.56 77 ALA A N 1
ATOM 582 C CA . ALA A 1 77 ? 23.774 -8.034 -30.060 1.00 95.56 77 ALA A CA 1
ATOM 583 C C . ALA A 1 77 ? 23.205 -7.015 -29.057 1.00 95.56 77 ALA A C 1
ATOM 585 O O . ALA A 1 77 ? 22.495 -7.390 -28.127 1.00 95.56 77 ALA A O 1
ATOM 586 N N . GLU A 1 78 ? 23.446 -5.714 -29.250 1.00 94.81 78 GLU A N 1
ATOM 587 C CA . GLU A 1 78 ? 22.882 -4.684 -28.366 1.00 94.81 78 GLU A CA 1
ATOM 588 C C . GLU A 1 78 ? 21.362 -4.546 -28.524 1.00 94.81 78 GLU A C 1
ATOM 590 O O . GLU A 1 78 ? 20.674 -4.181 -27.569 1.00 94.81 78 GLU A O 1
ATOM 595 N N . ARG A 1 79 ? 20.805 -4.822 -29.711 1.00 93.88 79 ARG A N 1
ATOM 596 C CA . ARG A 1 79 ? 19.348 -4.865 -29.894 1.00 93.88 79 ARG A CA 1
ATOM 597 C C . ARG A 1 79 ? 18.740 -6.008 -29.083 1.00 93.88 79 ARG A C 1
ATOM 599 O O . ARG A 1 79 ? 17.825 -5.757 -28.305 1.00 93.88 79 ARG A O 1
ATOM 606 N N . GLU A 1 80 ? 19.292 -7.209 -29.208 1.00 95.94 80 GLU A N 1
ATOM 607 C CA . GLU A 1 80 ? 18.851 -8.382 -28.447 1.00 95.94 80 GLU A CA 1
ATOM 608 C C . GLU A 1 80 ? 19.004 -8.164 -26.933 1.00 95.94 80 GLU A C 1
ATOM 610 O O . GLU A 1 80 ? 18.065 -8.380 -26.170 1.00 95.94 80 GLU A O 1
ATOM 615 N N . ALA A 1 81 ? 20.139 -7.613 -26.489 1.00 96.06 81 ALA A N 1
ATOM 616 C CA . ALA A 1 81 ? 20.361 -7.290 -25.082 1.00 96.06 81 ALA A CA 1
ATOM 617 C C . ALA A 1 81 ? 19.371 -6.240 -24.551 1.00 96.06 81 ALA A C 1
ATOM 619 O O . ALA A 1 81 ? 18.950 -6.320 -23.396 1.00 96.06 81 ALA A O 1
ATOM 620 N N . ARG A 1 82 ? 18.984 -5.245 -25.362 1.00 94.88 82 ARG A N 1
ATOM 621 C CA . ARG A 1 82 ? 17.954 -4.265 -24.981 1.00 94.88 82 ARG A CA 1
ATOM 622 C C . ARG A 1 82 ? 16.578 -4.899 -24.860 1.00 94.88 82 ARG A C 1
ATOM 624 O O . ARG A 1 82 ? 15.880 -4.593 -23.897 1.00 94.88 82 ARG A O 1
ATOM 631 N N . GLU A 1 83 ? 16.208 -5.768 -25.793 1.00 95.81 83 GLU A N 1
ATOM 632 C CA . GLU A 1 83 ? 14.947 -6.511 -25.736 1.00 95.81 83 GLU A CA 1
ATOM 633 C C . GLU A 1 83 ? 14.892 -7.400 -24.489 1.00 95.81 83 GLU A C 1
ATOM 635 O O . GLU A 1 83 ? 13.904 -7.370 -23.758 1.00 95.81 83 GLU A O 1
ATOM 640 N N . GLU A 1 84 ? 15.978 -8.103 -24.168 1.00 96.75 84 GLU A N 1
ATOM 641 C CA . GLU A 1 84 ? 16.046 -8.947 -22.974 1.00 96.75 84 GLU A CA 1
ATOM 642 C C . GLU A 1 84 ? 16.011 -8.125 -21.677 1.00 96.75 84 GLU A C 1
ATOM 644 O O . GLU A 1 84 ? 15.257 -8.432 -20.753 1.00 96.75 84 GLU A O 1
ATOM 649 N N . ARG A 1 85 ? 16.756 -7.011 -21.604 1.00 96.38 85 ARG A N 1
ATOM 650 C CA . ARG A 1 85 ? 16.683 -6.086 -20.457 1.00 96.38 85 ARG A CA 1
ATOM 651 C C . ARG A 1 85 ? 15.275 -5.518 -20.281 1.00 96.38 85 ARG A C 1
ATOM 653 O O . ARG A 1 85 ? 14.829 -5.400 -19.142 1.00 96.38 85 ARG A O 1
ATOM 660 N N . ALA A 1 86 ? 14.589 -5.178 -21.374 1.00 95.81 86 ALA A N 1
ATOM 661 C CA . ALA A 1 86 ? 13.214 -4.689 -21.334 1.00 95.81 86 ALA A CA 1
ATOM 662 C C . ALA A 1 86 ? 12.260 -5.766 -20.798 1.00 95.81 86 ALA A C 1
ATOM 664 O O . ALA A 1 86 ? 11.526 -5.493 -19.851 1.00 95.81 86 ALA A O 1
ATOM 665 N N . ARG A 1 87 ? 12.355 -7.007 -21.295 1.00 95.75 87 ARG A N 1
ATOM 666 C CA . ARG A 1 87 ? 11.568 -8.149 -20.792 1.00 95.75 87 ARG A CA 1
ATOM 667 C C . ARG A 1 87 ? 11.790 -8.394 -19.301 1.00 95.75 87 ARG A C 1
ATOM 669 O O . ARG A 1 87 ? 10.835 -8.499 -18.533 1.00 95.75 87 ARG A O 1
ATOM 676 N N . LEU A 1 88 ? 13.049 -8.437 -18.863 1.00 96.56 88 LEU A N 1
ATOM 677 C CA . LEU A 1 88 ? 13.392 -8.628 -17.451 1.00 96.56 88 LEU A CA 1
ATOM 678 C C . LEU A 1 88 ? 12.909 -7.464 -16.579 1.00 96.56 88 LEU A C 1
ATOM 680 O O . LEU A 1 88 ? 12.476 -7.683 -15.446 1.00 96.56 88 LEU A O 1
ATOM 684 N N . TYR A 1 89 ? 12.983 -6.232 -17.086 1.00 95.38 89 TYR A N 1
ATOM 685 C CA . TYR A 1 89 ? 12.475 -5.055 -16.391 1.00 95.38 89 TYR A CA 1
ATOM 686 C C . TYR A 1 89 ? 10.954 -5.110 -16.239 1.00 95.38 89 TYR A C 1
ATOM 688 O O . TYR A 1 89 ? 10.457 -4.906 -15.135 1.00 95.38 89 TYR A O 1
ATOM 696 N N . GLU A 1 90 ? 10.220 -5.441 -17.302 1.00 95.44 90 GLU A N 1
ATOM 697 C CA . GLU A 1 90 ? 8.762 -5.585 -17.276 1.00 95.44 90 GLU A CA 1
ATOM 698 C C . GLU A 1 90 ? 8.317 -6.669 -16.293 1.00 95.44 90 GLU A C 1
ATOM 700 O O . GLU A 1 90 ? 7.455 -6.407 -15.451 1.00 95.44 90 GLU A O 1
ATOM 705 N N . MET A 1 91 ? 8.963 -7.839 -16.325 1.00 95.69 91 MET A N 1
ATOM 706 C CA . MET A 1 91 ? 8.686 -8.939 -15.401 1.00 95.69 91 MET A CA 1
ATOM 707 C C . MET A 1 91 ? 8.925 -8.526 -13.941 1.00 95.69 91 MET A C 1
ATOM 709 O O . MET A 1 91 ? 8.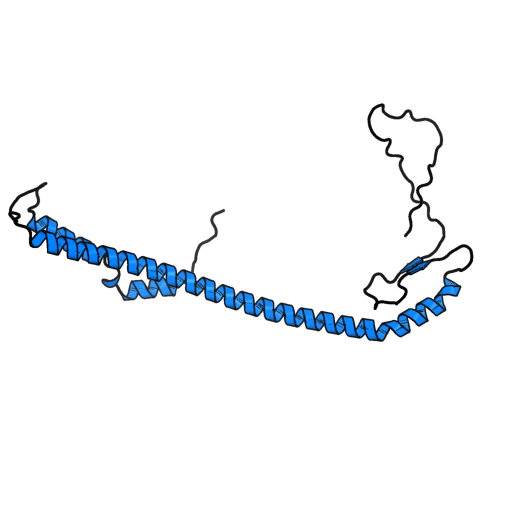072 -8.747 -13.080 1.00 95.69 91 MET A O 1
ATOM 713 N N . ARG A 1 92 ? 10.059 -7.875 -13.646 1.00 95.19 92 ARG A N 1
ATOM 714 C CA . ARG A 1 92 ? 10.355 -7.373 -12.293 1.00 95.19 92 ARG A CA 1
ATOM 715 C C . ARG A 1 92 ? 9.376 -6.287 -11.868 1.00 95.19 92 ARG A C 1
ATOM 717 O O . ARG A 1 92 ? 8.914 -6.303 -10.734 1.00 95.19 92 ARG A O 1
ATOM 724 N N . ALA A 1 93 ? 9.044 -5.356 -12.757 1.00 95.31 93 ALA A N 1
ATOM 725 C CA . ALA A 1 93 ? 8.101 -4.286 -12.466 1.00 95.31 93 ALA A CA 1
ATOM 726 C C . ALA A 1 93 ? 6.701 -4.845 -12.182 1.00 95.31 93 ALA A C 1
ATOM 728 O O . ALA A 1 93 ? 6.034 -4.376 -11.264 1.00 95.31 93 ALA A O 1
ATOM 729 N N . GLN A 1 94 ? 6.263 -5.869 -12.919 1.00 94.38 94 GLN A N 1
ATOM 730 C CA . GLN A 1 94 ? 5.010 -6.565 -12.643 1.00 94.38 94 GLN A CA 1
ATOM 731 C C . GLN A 1 94 ? 5.036 -7.249 -11.275 1.00 94.38 94 GLN A C 1
ATOM 733 O O . GLN A 1 94 ? 4.145 -7.006 -10.463 1.00 94.38 94 GLN A O 1
ATOM 738 N N . GLN A 1 95 ? 6.088 -8.015 -10.986 1.00 94.38 95 GLN A N 1
ATOM 739 C CA . GLN A 1 95 ? 6.236 -8.691 -9.701 1.00 94.38 95 GLN A CA 1
ATOM 740 C C . GLN A 1 95 ? 6.238 -7.698 -8.525 1.00 94.38 95 GLN A C 1
ATOM 742 O O . GLN A 1 95 ? 5.604 -7.946 -7.501 1.00 94.38 95 GLN A O 1
ATOM 747 N N . GLN A 1 96 ? 6.918 -6.557 -8.669 1.00 93.56 96 GLN A N 1
ATOM 748 C CA . GLN A 1 96 ? 6.926 -5.509 -7.646 1.00 93.56 96 GLN A CA 1
ATOM 749 C C . GLN A 1 96 ? 5.539 -4.890 -7.459 1.00 93.56 96 GLN A C 1
ATOM 751 O O . GLN A 1 96 ? 5.090 -4.759 -6.324 1.00 93.56 96 GLN A O 1
ATOM 756 N N . ARG A 1 97 ? 4.815 -4.585 -8.546 1.00 92.00 97 ARG A N 1
ATOM 757 C CA . ARG A 1 97 ? 3.439 -4.064 -8.465 1.00 92.00 97 ARG A CA 1
ATOM 758 C C . ARG A 1 97 ? 2.501 -5.026 -7.740 1.00 92.00 97 ARG A C 1
ATOM 760 O O . ARG A 1 97 ? 1.715 -4.590 -6.904 1.00 92.00 97 ARG A O 1
ATOM 767 N N . GLU A 1 98 ? 2.589 -6.320 -8.034 1.00 91.62 98 GLU A N 1
ATOM 768 C CA . GLU A 1 98 ? 1.784 -7.353 -7.373 1.00 91.62 98 GLU A CA 1
ATOM 769 C C . GLU A 1 98 ? 2.119 -7.452 -5.877 1.00 91.62 98 GLU A C 1
ATOM 771 O O . GLU A 1 98 ? 1.218 -7.445 -5.034 1.00 91.62 98 GLU A O 1
ATOM 776 N N . GLN A 1 99 ? 3.409 -7.447 -5.522 1.00 93.00 99 GLN A N 1
ATOM 777 C CA . GLN A 1 99 ? 3.842 -7.447 -4.122 1.00 93.00 99 GLN A CA 1
ATOM 778 C C . GLN A 1 99 ? 3.406 -6.182 -3.376 1.00 93.00 99 GLN A C 1
ATOM 780 O O . GLN A 1 99 ? 2.954 -6.261 -2.234 1.00 93.00 99 GLN A O 1
ATOM 785 N N . GLU A 1 100 ? 3.530 -5.008 -3.989 1.00 92.00 100 GLU A N 1
ATOM 786 C CA . GLU A 1 100 ? 3.097 -3.742 -3.398 1.00 92.00 100 GLU A CA 1
ATOM 787 C C . GLU A 1 100 ? 1.583 -3.694 -3.201 1.00 92.00 100 GLU A C 1
ATOM 789 O O . GLU A 1 100 ? 1.121 -3.256 -2.141 1.00 92.00 100 GLU A O 1
ATOM 794 N N . ALA A 1 101 ? 0.815 -4.184 -4.178 1.00 89.12 101 ALA A N 1
ATOM 795 C CA . ALA A 1 101 ? -0.632 -4.308 -4.076 1.00 89.12 101 ALA A CA 1
ATOM 796 C C . ALA A 1 101 ? -1.020 -5.223 -2.908 1.00 89.12 101 ALA A C 1
ATOM 798 O O . ALA A 1 101 ? -1.827 -4.817 -2.069 1.00 89.12 101 ALA A O 1
ATOM 799 N N . GLN A 1 102 ? -0.385 -6.393 -2.789 1.00 89.25 102 GLN A N 1
ATOM 800 C CA . GLN A 1 102 ? -0.629 -7.323 -1.688 1.00 89.25 102 GLN A CA 1
ATOM 801 C C . GLN A 1 102 ? -0.283 -6.697 -0.332 1.00 89.25 102 GLN A C 1
ATOM 803 O O . GLN A 1 102 ? -1.113 -6.672 0.574 1.00 89.25 102 GLN A O 1
ATOM 808 N N . ARG A 1 103 ? 0.897 -6.075 -0.211 1.00 90.62 103 ARG A N 1
ATOM 809 C CA . ARG A 1 103 ? 1.302 -5.374 1.019 1.00 90.62 103 ARG A CA 1
ATOM 810 C C . ARG A 1 103 ? 0.335 -4.248 1.380 1.00 90.62 103 ARG A C 1
ATOM 812 O O . ARG A 1 103 ? 0.095 -4.004 2.559 1.00 90.62 103 ARG A O 1
ATOM 819 N N . ARG A 1 104 ? -0.208 -3.527 0.394 1.00 90.38 104 ARG A N 1
ATOM 820 C CA . ARG A 1 104 ? -1.197 -2.466 0.629 1.00 90.38 104 ARG A CA 1
ATOM 821 C C . ARG A 1 104 ? -2.510 -3.037 1.157 1.00 90.38 104 ARG A C 1
ATOM 823 O O . ARG A 1 104 ? -3.050 -2.483 2.112 1.00 90.38 104 ARG A O 1
ATOM 830 N N . LEU A 1 105 ? -2.997 -4.128 0.567 1.00 91.12 105 LEU A N 1
ATOM 831 C CA . L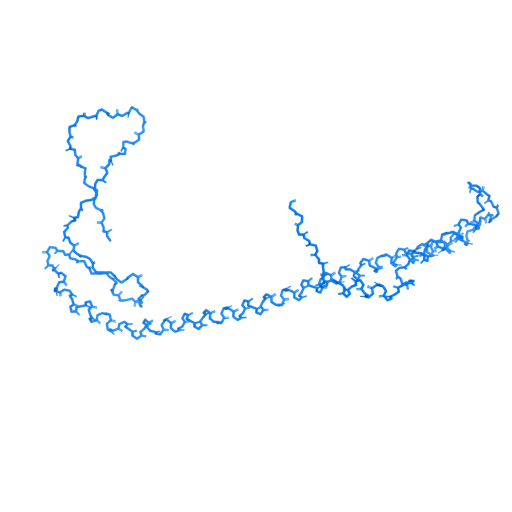EU A 1 105 ? -4.195 -4.822 1.040 1.00 91.12 105 LEU A CA 1
ATOM 832 C C . LEU A 1 105 ? -4.011 -5.319 2.476 1.00 91.12 105 LEU A C 1
ATOM 834 O O . LEU A 1 105 ? -4.856 -5.040 3.325 1.00 91.12 105 LEU A O 1
ATOM 838 N N . ASP A 1 106 ? -2.881 -5.959 2.774 1.00 92.56 106 ASP A N 1
ATOM 839 C CA . ASP A 1 106 ? -2.592 -6.477 4.112 1.00 92.56 106 ASP A CA 1
ATOM 840 C C . ASP A 1 106 ? -2.479 -5.354 5.150 1.00 92.56 106 ASP A C 1
ATOM 842 O O . ASP A 1 106 ? -3.060 -5.454 6.230 1.00 92.56 106 ASP A O 1
ATOM 846 N N . ARG A 1 107 ? -1.832 -4.228 4.810 1.00 92.81 107 ARG A N 1
ATOM 847 C CA . ARG A 1 107 ? -1.804 -3.037 5.679 1.00 92.81 107 ARG A CA 1
ATOM 848 C C . ARG A 1 107 ? -3.203 -2.493 5.962 1.00 92.81 107 ARG A C 1
ATOM 850 O O . ARG A 1 107 ? -3.505 -2.152 7.103 1.00 92.81 107 ARG A O 1
ATOM 857 N N . ASN A 1 108 ? -4.058 -2.408 4.945 1.00 92.31 108 ASN A N 1
ATOM 858 C CA . ASN A 1 108 ? -5.418 -1.902 5.118 1.00 92.31 108 ASN A CA 1
ATOM 859 C C . ASN A 1 108 ? -6.268 -2.850 5.977 1.00 92.31 108 ASN A C 1
ATOM 861 O O . ASN A 1 108 ? -7.001 -2.388 6.851 1.00 92.31 108 ASN A O 1
ATOM 865 N N . ARG A 1 109 ? -6.139 -4.167 5.771 1.00 94.50 109 ARG A N 1
ATOM 866 C CA . ARG A 1 109 ? -6.779 -5.195 6.606 1.00 94.50 109 ARG A CA 1
ATOM 867 C C . ARG A 1 109 ? -6.322 -5.100 8.054 1.00 94.50 109 ARG A C 1
ATOM 869 O O . ARG A 1 109 ? -7.152 -5.105 8.958 1.00 94.50 109 ARG A O 1
ATOM 876 N N . PHE A 1 110 ? -5.016 -4.951 8.268 1.00 94.56 110 PHE A N 1
ATOM 877 C CA . PHE A 1 110 ? -4.450 -4.783 9.600 1.00 94.56 110 PHE A CA 1
ATOM 878 C C . PHE A 1 110 ? -4.959 -3.511 10.285 1.00 94.56 110 PHE A C 1
ATOM 880 O O . PHE A 1 110 ? -5.321 -3.556 11.456 1.00 94.56 110 PHE A O 1
ATOM 887 N N . ARG A 1 111 ? -5.066 -2.389 9.561 1.00 95.06 111 ARG A N 1
ATOM 888 C CA . ARG A 1 111 ? -5.669 -1.161 10.100 1.00 95.06 111 ARG A CA 1
ATOM 889 C C . ARG A 1 111 ? -7.107 -1.399 10.562 1.00 95.06 111 ARG A C 1
ATOM 891 O O . ARG A 1 111 ? -7.450 -1.016 11.674 1.00 95.06 111 ARG A O 1
ATOM 898 N N . ARG A 1 112 ? -7.923 -2.085 9.753 1.00 94.69 112 ARG A N 1
ATOM 899 C CA . ARG A 1 112 ? -9.305 -2.415 10.126 1.00 94.69 112 ARG A CA 1
ATOM 900 C C . ARG A 1 112 ? -9.374 -3.320 11.357 1.00 94.69 112 ARG A C 1
ATOM 902 O O . ARG A 1 112 ? -10.212 -3.117 12.228 1.00 94.69 112 ARG A O 1
ATOM 909 N N . LEU A 1 113 ? -8.474 -4.297 11.451 1.00 95.19 113 LEU A N 1
ATOM 910 C CA . LEU A 1 113 ? -8.334 -5.132 12.641 1.00 95.19 113 LEU A CA 1
ATOM 911 C C . LEU A 1 113 ? -7.958 -4.298 13.878 1.00 95.19 113 LEU A C 1
ATOM 913 O O . LEU A 1 113 ? -8.538 -4.495 14.942 1.00 95.19 113 LEU A O 1
ATOM 917 N N . ALA A 1 114 ? -7.024 -3.355 13.739 1.00 96.12 114 ALA A N 1
ATOM 918 C CA . ALA A 1 114 ? -6.590 -2.484 14.828 1.00 96.12 114 ALA A CA 1
ATOM 919 C C . ALA A 1 114 ? -7.720 -1.571 15.338 1.00 96.12 114 ALA A C 1
ATOM 921 O O . ALA A 1 114 ? -7.847 -1.388 16.545 1.00 96.12 114 ALA A O 1
ATOM 922 N N . GLU A 1 115 ? -8.576 -1.057 14.448 1.00 95.25 115 GLU A N 1
ATOM 923 C CA . GLU A 1 115 ? -9.778 -0.295 14.825 1.00 95.25 115 GLU A CA 1
ATOM 924 C C . GLU A 1 115 ? -10.710 -1.117 15.730 1.00 95.25 115 GLU A C 1
ATOM 926 O O . GLU A 1 115 ? -11.151 -0.636 16.775 1.00 95.25 115 GLU A O 1
ATOM 931 N N . HIS A 1 116 ? -10.969 -2.381 15.375 1.00 96.00 116 HIS A N 1
ATOM 932 C CA . HIS A 1 116 ? -11.776 -3.283 16.205 1.00 96.00 116 HIS A CA 1
ATOM 933 C C . HIS A 1 116 ? -11.094 -3.626 17.529 1.00 96.00 116 HIS A C 1
ATOM 935 O O . HIS A 1 116 ? -11.749 -3.643 18.569 1.00 96.00 116 HIS A O 1
ATOM 941 N N . ALA A 1 117 ? -9.781 -3.863 17.520 1.00 95.81 117 ALA A N 1
ATOM 942 C CA . ALA A 1 117 ? -9.024 -4.117 18.743 1.00 95.81 117 ALA A CA 1
ATOM 943 C C . ALA A 1 117 ? -9.086 -2.924 19.714 1.00 95.81 117 ALA A C 1
ATOM 945 O O . ALA A 1 117 ? -9.230 -3.115 20.921 1.00 95.81 117 ALA A O 1
ATOM 946 N N . GLU A 1 118 ? -9.033 -1.696 19.198 1.00 96.00 118 GLU A N 1
ATOM 947 C CA . GLU A 1 118 ? -9.139 -0.474 19.997 1.00 96.00 118 GLU A CA 1
ATOM 948 C C . GLU A 1 118 ? -10.552 -0.262 20.561 1.00 96.00 118 GLU A C 1
ATOM 950 O O . GLU A 1 118 ? -10.711 0.075 21.740 1.00 96.00 118 GLU A O 1
ATOM 955 N N . ALA A 1 119 ? -11.589 -0.529 19.761 1.00 93.75 119 ALA A N 1
ATOM 956 C CA . ALA A 1 119 ? -12.971 -0.516 20.237 1.00 93.75 119 ALA A CA 1
ATOM 957 C C . ALA A 1 119 ? -13.178 -1.541 21.368 1.00 93.75 119 ALA A C 1
ATOM 959 O O . ALA A 1 119 ? -13.702 -1.200 22.430 1.00 93.75 119 ALA A O 1
ATOM 960 N N . TRP A 1 120 ? -12.672 -2.765 21.193 1.00 96.19 120 TRP A N 1
ATOM 961 C CA . TRP A 1 120 ? -12.710 -3.805 22.222 1.00 96.19 120 TRP A CA 1
ATOM 962 C C . TRP A 1 120 ? -11.933 -3.423 23.490 1.00 96.19 120 TRP A C 1
ATOM 964 O O . TRP A 1 120 ? -12.393 -3.652 24.614 1.00 96.19 120 TRP A O 1
ATOM 974 N N . ARG A 1 121 ? -10.753 -2.806 23.343 1.00 96.69 121 ARG A N 1
ATOM 975 C CA . ARG A 1 121 ? -9.960 -2.306 24.476 1.00 96.69 121 ARG A CA 1
ATOM 976 C C . ARG A 1 121 ? -10.752 -1.277 25.280 1.00 96.69 121 ARG A C 1
ATOM 978 O O . ARG A 1 121 ? -10.730 -1.314 26.512 1.00 96.69 121 ARG A O 1
ATOM 985 N N . THR A 1 122 ? -11.454 -0.385 24.587 1.00 95.94 122 THR A N 1
ATOM 986 C CA . THR A 1 122 ? -12.270 0.669 25.194 1.00 95.94 122 THR A CA 1
ATOM 987 C C . THR A 1 122 ? -13.445 0.084 25.974 1.00 95.94 122 THR A C 1
ATOM 989 O O . THR A 1 122 ? -13.603 0.403 27.151 1.00 95.94 122 THR A O 1
ATOM 992 N N . THR A 1 123 ? -14.219 -0.838 25.395 1.00 96.12 123 THR A N 1
ATOM 993 C CA . THR A 1 123 ? -15.336 -1.483 26.114 1.00 96.12 123 THR A CA 1
ATOM 994 C C . THR A 1 123 ? -14.856 -2.323 27.296 1.00 96.12 123 THR A C 1
ATOM 996 O O . THR A 1 123 ? -15.448 -2.282 28.375 1.00 96.12 123 THR A O 1
ATO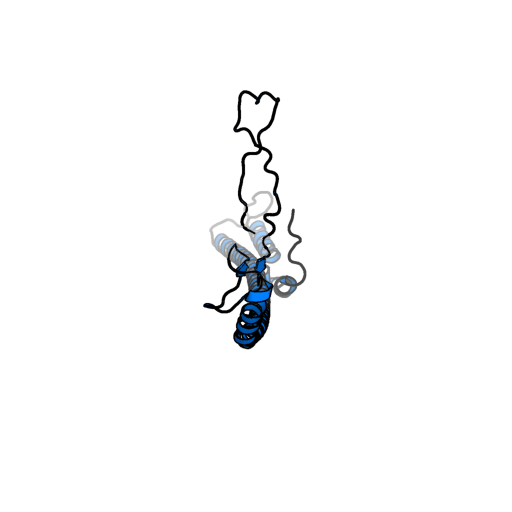M 999 N N . SER A 1 124 ? -13.719 -3.006 27.155 1.00 95.44 124 SER A N 1
ATOM 1000 C CA . SER A 1 124 ? -13.073 -3.737 28.252 1.00 95.44 124 SER A CA 1
ATOM 1001 C C . SER A 1 124 ? -12.609 -2.814 29.385 1.00 95.44 124 SER A C 1
ATOM 1003 O O . SER A 1 124 ? -12.652 -3.188 30.560 1.00 95.44 124 SER A O 1
ATOM 1005 N N . LEU A 1 125 ? -12.152 -1.599 29.066 1.00 96.50 125 LEU A N 1
ATOM 1006 C CA . LEU A 1 125 ? -11.817 -0.588 30.068 1.00 96.50 125 LEU A CA 1
ATOM 1007 C C . LEU A 1 125 ? -13.072 -0.083 30.788 1.00 96.50 125 LEU A C 1
ATOM 1009 O O . LEU A 1 125 ? -13.061 -0.028 32.015 1.00 96.50 125 LEU A O 1
ATOM 1013 N N . VAL A 1 126 ? -14.150 0.207 30.053 1.00 95.50 126 VAL A N 1
ATOM 1014 C CA . VAL A 1 126 ? -15.437 0.631 30.630 1.00 95.50 126 VAL A CA 1
ATOM 1015 C C . VAL A 1 126 ? -15.972 -0.421 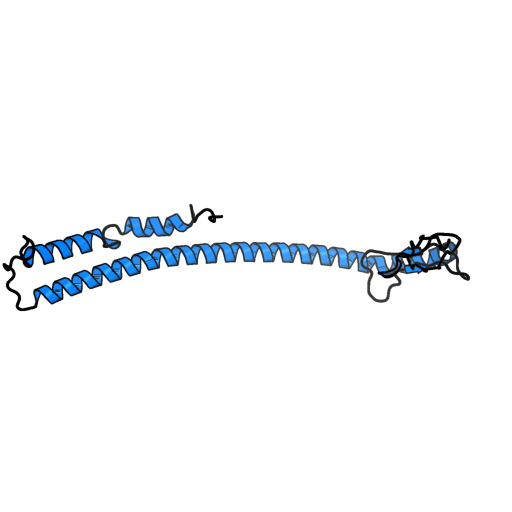31.602 1.00 95.50 126 VAL A C 1
ATOM 1017 O O . VAL A 1 126 ? -16.270 -0.081 32.743 1.00 95.50 126 VAL A O 1
ATOM 1020 N N . ARG A 1 127 ? -15.997 -1.706 31.222 1.00 95.06 127 ARG A N 1
ATOM 1021 C CA . ARG A 1 127 ? -16.440 -2.797 32.114 1.00 95.06 127 ARG A CA 1
ATOM 1022 C C . ARG A 1 127 ? -15.626 -2.858 33.409 1.00 95.06 127 ARG A C 1
ATOM 1024 O O . ARG A 1 127 ? -16.181 -2.986 34.498 1.00 95.06 127 ARG A O 1
ATOM 1031 N N . ARG A 1 128 ? -14.296 -2.725 33.313 1.00 96.81 128 ARG A N 1
ATOM 1032 C CA . ARG A 1 128 ? -13.417 -2.687 34.497 1.00 96.81 128 ARG A CA 1
ATOM 1033 C C . ARG A 1 128 ? -13.667 -1.456 35.363 1.00 96.81 128 ARG A C 1
ATOM 1035 O O . ARG A 1 128 ? -13.640 -1.573 36.584 1.00 96.81 128 ARG A O 1
ATOM 1042 N N . PHE A 1 129 ? -13.918 -0.304 34.747 1.00 96.00 129 PHE A N 1
ATOM 1043 C CA . PHE A 1 129 ? -14.250 0.925 35.457 1.00 96.00 129 PHE A CA 1
ATOM 1044 C C . PHE A 1 129 ? -15.581 0.794 36.210 1.00 96.00 129 PHE A C 1
ATOM 1046 O O . PHE A 1 129 ? -15.612 1.033 37.413 1.00 96.00 129 PHE A O 1
ATOM 1053 N N . VAL A 1 130 ? -16.643 0.311 35.558 1.00 95.69 130 VAL A N 1
ATOM 1054 C CA . VAL A 1 130 ? -17.943 0.038 36.200 1.00 95.69 130 VAL A CA 1
ATOM 1055 C C . VAL A 1 130 ? -17.775 -0.935 37.370 1.00 95.69 130 VAL A C 1
ATOM 1057 O O . VAL A 1 130 ? -18.271 -0.680 38.466 1.00 95.69 130 VAL A O 1
ATOM 1060 N N . ALA A 1 131 ? -17.011 -2.015 37.184 1.00 95.88 131 ALA A N 1
ATOM 1061 C CA . ALA A 1 131 ? -16.718 -2.970 38.250 1.00 95.88 131 ALA A CA 1
ATOM 1062 C C . ALA A 1 131 ? -15.928 -2.355 39.421 1.00 95.88 131 ALA A C 1
ATOM 1064 O O . ALA A 1 131 ? -16.099 -2.789 40.558 1.00 95.88 131 ALA A O 1
ATOM 1065 N N . ALA A 1 132 ? -15.070 -1.363 39.167 1.00 96.94 132 ALA A N 1
ATOM 1066 C CA . ALA A 1 132 ? -14.361 -0.630 40.213 1.00 96.94 132 ALA A CA 1
ATOM 1067 C C . ALA A 1 132 ? -15.300 0.315 40.979 1.00 96.94 132 ALA A C 1
ATOM 1069 O O . ALA A 1 132 ? -15.269 0.319 42.206 1.00 96.94 132 ALA A O 1
ATOM 1070 N N . VAL A 1 133 ? -16.186 1.039 40.285 1.00 95.31 133 VAL A N 1
ATOM 1071 C CA . VAL A 1 133 ? -17.199 1.908 40.916 1.00 95.31 133 VAL A CA 1
ATOM 1072 C C . VAL A 1 133 ? -18.179 1.093 41.766 1.00 95.31 133 VAL A C 1
ATOM 1074 O O . VAL A 1 133 ? -18.536 1.495 42.864 1.00 95.31 133 VAL A O 1
ATOM 1077 N N . ARG A 1 134 ? -18.552 -0.120 41.344 1.00 94.56 134 ARG A N 1
ATOM 1078 C CA . ARG A 1 134 ? -19.383 -1.021 42.170 1.00 94.56 134 ARG A CA 1
ATOM 1079 C C . ARG A 1 134 ? -18.743 -1.405 43.512 1.00 94.56 134 ARG A C 1
ATOM 1081 O O . ARG A 1 134 ? -19.455 -1.862 44.396 1.00 94.56 134 ARG A O 1
ATOM 1088 N N . LYS A 1 135 ? -17.421 -1.266 43.655 1.00 94.75 135 LYS A N 1
ATOM 1089 C CA . LYS A 1 135 ? -16.680 -1.579 44.888 1.00 94.75 135 LYS A CA 1
ATOM 1090 C C . LYS A 1 135 ? -16.483 -0.366 45.798 1.00 94.75 135 LYS A C 1
ATOM 1092 O O . LYS A 1 135 ? -15.939 -0.532 46.885 1.00 94.75 135 LYS A O 1
ATOM 1097 N N . THR A 1 136 ? -16.852 0.835 45.358 1.00 94.75 136 THR A N 1
ATOM 1098 C CA . THR A 1 136 ? -16.778 2.032 46.204 1.00 94.75 136 THR A CA 1
ATOM 1099 C C . THR A 1 136 ? -17.974 2.106 47.148 1.00 94.75 136 THR A C 1
ATOM 1101 O O . THR A 1 136 ? -19.034 1.569 46.834 1.00 94.75 136 THR A O 1
ATOM 1104 N N . ASP A 1 137 ? -17.807 2.801 48.273 1.00 92.94 137 ASP A N 1
ATOM 1105 C CA . ASP A 1 137 ? -18.846 3.011 49.289 1.00 92.94 137 ASP A CA 1
ATOM 1106 C C . ASP A 1 137 ? -19.854 4.087 48.841 1.00 92.94 137 ASP A C 1
ATOM 1108 O O . ASP A 1 137 ? -19.890 5.205 49.350 1.00 92.94 137 ASP A O 1
ATOM 1112 N N . LEU A 1 138 ? -20.602 3.776 47.782 1.00 92.19 138 LEU A N 1
ATOM 1113 C CA . LEU A 1 138 ? -21.691 4.597 47.259 1.00 92.19 138 LEU A CA 1
ATOM 1114 C C . LEU A 1 138 ? -23.024 3.947 47.621 1.00 92.19 138 LEU A C 1
ATOM 1116 O O . LEU A 1 138 ? -23.200 2.742 47.429 1.00 92.19 138 LEU A O 1
ATOM 1120 N N . ASP A 1 139 ? -23.986 4.753 48.064 1.00 94.69 139 ASP A N 1
ATOM 1121 C CA . ASP A 1 139 ? -25.360 4.288 48.231 1.00 94.69 139 ASP A CA 1
ATOM 1122 C C . ASP A 1 139 ? -26.009 4.081 46.854 1.00 94.69 139 ASP A C 1
ATOM 1124 O O . ASP A 1 139 ? -26.319 5.034 46.136 1.00 94.69 139 ASP A O 1
ATOM 1128 N N . MET A 1 140 ? -26.208 2.813 46.493 1.00 92.88 140 MET A N 1
ATOM 1129 C CA . MET A 1 140 ? -26.718 2.380 45.191 1.00 92.88 140 MET A CA 1
ATOM 1130 C C . MET A 1 140 ? -28.139 2.877 44.889 1.00 92.88 140 MET A C 1
ATOM 1132 O O . MET A 1 140 ? -28.508 2.935 43.712 1.00 92.88 140 MET A O 1
ATOM 1136 N N . GLU A 1 141 ? -28.897 3.268 45.917 1.00 96.00 141 GLU A N 1
ATOM 1137 C CA . GLU A 1 141 ? -30.246 3.832 45.801 1.00 96.00 141 GLU A CA 1
ATOM 1138 C C . GLU A 1 141 ? -30.243 5.357 45.611 1.00 96.00 141 GLU A C 1
ATOM 1140 O O . GLU A 1 141 ? -31.282 5.943 45.299 1.00 96.00 141 GLU A O 1
ATOM 1145 N N . THR A 1 142 ? -29.081 6.013 45.724 1.00 96.25 142 THR A N 1
ATOM 1146 C CA . THR A 1 142 ? -28.957 7.454 45.465 1.00 96.25 142 THR A CA 1
ATOM 1147 C C . THR A 1 142 ? -29.435 7.769 44.053 1.00 96.25 142 THR A C 1
ATOM 1149 O O . THR A 1 142 ? -28.942 7.199 43.076 1.00 96.25 142 THR A O 1
ATOM 1152 N N . VAL A 1 143 ? -30.376 8.707 43.940 1.00 96.38 143 VAL A N 1
ATOM 1153 C CA . VAL A 1 143 ? -30.939 9.136 42.658 1.00 96.38 143 VAL A CA 1
ATOM 1154 C C . VAL A 1 143 ? -30.190 10.355 42.135 1.00 96.38 143 VAL A C 1
ATOM 1156 O O . VAL A 1 143 ? -30.132 11.392 42.795 1.00 96.38 143 VAL A O 1
ATOM 1159 N N . ILE A 1 144 ? -29.658 10.241 40.921 1.00 95.00 144 ILE A N 1
ATOM 1160 C CA . ILE A 1 144 ? -29.020 11.330 40.180 1.00 95.00 144 ILE A CA 1
ATOM 1161 C C . ILE A 1 144 ? -29.674 11.383 38.804 1.00 95.00 144 ILE A C 1
ATOM 1163 O O . ILE A 1 144 ? -29.657 10.398 38.067 1.00 95.00 144 ILE A O 1
ATOM 1167 N N . ASP A 1 145 ? -30.257 12.536 38.475 1.00 95.50 145 ASP A N 1
ATOM 1168 C CA . ASP A 1 145 ? -30.950 12.768 37.200 1.00 95.50 145 ASP A CA 1
ATOM 1169 C C . ASP A 1 145 ? -32.045 11.721 36.898 1.00 95.50 145 ASP A C 1
ATOM 1171 O O . ASP A 1 145 ? -32.151 11.162 35.810 1.00 95.50 14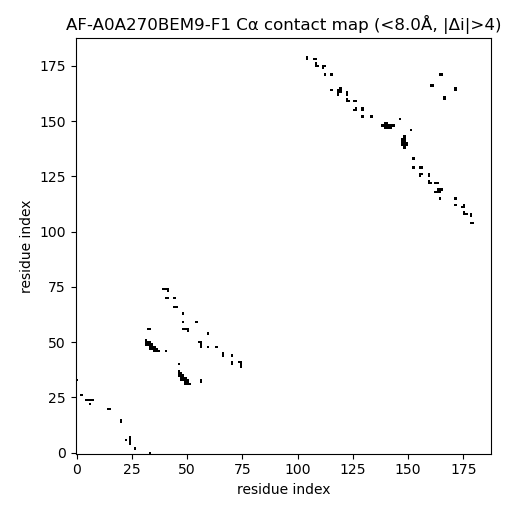5 ASP A O 1
ATOM 1175 N N . GLY A 1 146 ? -32.846 11.389 37.916 1.00 95.50 146 GLY A N 1
ATOM 1176 C CA . GLY A 1 146 ? -33.984 10.473 37.780 1.00 95.50 146 GLY A CA 1
ATOM 1177 C C . GLY A 1 146 ? -33.635 8.982 37.693 1.00 95.50 146 GLY A C 1
ATOM 1178 O O . GLY A 1 146 ? -34.549 8.169 37.579 1.00 95.50 146 GLY A O 1
ATOM 1179 N N . MET A 1 147 ? -32.357 8.605 37.790 1.00 96.56 147 MET A N 1
ATOM 1180 C CA . MET A 1 147 ? -31.911 7.209 37.852 1.00 96.56 147 MET A CA 1
ATOM 1181 C C . MET A 1 147 ? -31.103 6.937 39.121 1.00 96.56 147 MET A C 1
ATOM 1183 O O . MET A 1 147 ? -30.321 7.779 39.564 1.00 96.56 147 MET A O 1
ATOM 1187 N N . THR A 1 148 ? -31.264 5.747 39.701 1.00 97.81 148 THR A N 1
ATOM 1188 C CA . THR A 1 148 ? -30.404 5.305 40.806 1.00 97.81 148 THR A CA 1
ATOM 1189 C C . THR A 1 148 ? -28.982 5.042 40.308 1.00 97.81 148 THR A C 1
ATOM 1191 O O . THR A 1 148 ? -28.770 4.720 39.132 1.00 97.81 148 THR A O 1
ATOM 1194 N N . ILE A 1 149 ? -27.982 5.115 41.189 1.00 96.31 149 ILE A N 1
ATOM 1195 C CA . ILE A 1 149 ? -26.604 4.720 40.847 1.00 96.31 149 ILE A CA 1
ATOM 1196 C C . ILE A 1 149 ? -26.573 3.285 40.291 1.00 96.31 149 ILE A C 1
ATOM 1198 O O . ILE A 1 149 ? -25.898 3.021 39.292 1.00 96.31 149 ILE A O 1
ATOM 1202 N N . ALA A 1 150 ? -27.357 2.358 40.855 1.00 95.75 150 ALA A N 1
ATOM 1203 C CA . ALA A 1 150 ? -27.471 0.998 40.325 1.00 95.75 150 ALA A CA 1
ATOM 1204 C C . ALA A 1 150 ? -27.974 0.955 38.868 1.00 95.75 150 ALA A C 1
ATOM 1206 O O . ALA A 1 150 ? -27.462 0.169 38.061 1.00 95.75 150 ALA A O 1
ATOM 1207 N N . GLN A 1 151 ? -28.950 1.800 38.518 1.00 96.94 151 GLN A N 1
ATOM 1208 C CA . GLN A 1 151 ? -29.471 1.920 37.154 1.00 96.94 151 GLN A CA 1
ATOM 1209 C C . GLN A 1 151 ? -28.428 2.506 36.197 1.00 96.94 151 GLN A C 1
ATOM 1211 O O . GLN A 1 151 ? -28.250 1.959 35.109 1.00 96.94 151 GLN A O 1
ATOM 1216 N N . TRP A 1 152 ? -27.682 3.532 36.616 1.00 97.12 152 TRP A N 1
ATOM 1217 C CA . TRP A 1 152 ? -26.574 4.096 35.837 1.00 97.12 152 TRP A CA 1
ATOM 1218 C C . TRP A 1 152 ? -25.489 3.060 35.530 1.00 97.12 152 TRP A C 1
ATOM 1220 O O . TRP A 1 152 ? -25.058 2.925 34.384 1.00 97.12 152 TRP A O 1
ATOM 1230 N N . LEU A 1 153 ? -25.076 2.275 36.529 1.00 95.94 153 LEU A N 1
ATOM 1231 C CA . LEU A 1 153 ? -24.063 1.233 36.337 1.00 95.94 153 LEU A CA 1
ATOM 1232 C C . LEU A 1 153 ? -24.577 0.102 35.436 1.00 95.94 153 LEU A C 1
ATOM 1234 O O . LEU A 1 153 ? -23.835 -0.393 34.592 1.00 95.94 153 LEU A O 1
ATOM 1238 N N . LYS A 1 154 ? -25.857 -0.276 35.556 1.00 95.88 154 LYS A N 1
ATOM 1239 C CA . LYS A 1 154 ? -26.490 -1.248 34.650 1.00 95.88 154 LYS A CA 1
ATOM 1240 C C . LYS A 1 154 ? -26.572 -0.724 33.213 1.00 95.88 154 LYS A C 1
ATOM 1242 O O . LYS A 1 154 ? -26.324 -1.478 32.276 1.00 95.88 154 LYS A O 1
ATOM 1247 N N . TRP A 1 155 ? -26.915 0.549 33.030 1.00 96.62 155 TRP A N 1
ATOM 1248 C CA . TRP A 1 155 ? -26.899 1.191 31.718 1.00 96.62 155 TRP A CA 1
ATOM 1249 C C . TRP A 1 155 ? -25.495 1.160 31.105 1.00 96.62 155 TRP A C 1
ATOM 1251 O O . TRP A 1 155 ? -25.362 0.820 29.932 1.00 96.62 155 TRP A O 1
ATOM 1261 N N . ALA A 1 156 ? -24.454 1.441 31.895 1.00 95.31 156 ALA A N 1
ATOM 1262 C CA . ALA A 1 156 ? -23.072 1.420 31.422 1.00 95.31 156 ALA A CA 1
ATOM 1263 C C . ALA A 1 156 ? -22.632 0.020 30.957 1.00 95.31 156 ALA A C 1
ATOM 1265 O O . ALA A 1 156 ? -21.966 -0.090 29.927 1.00 95.31 156 ALA A O 1
ATOM 1266 N N . ASP A 1 157 ? -23.051 -1.043 31.655 1.00 93.75 157 ASP A N 1
ATOM 1267 C CA . ASP A 1 157 ? -22.817 -2.432 31.231 1.00 93.75 157 ASP A CA 1
ATOM 1268 C C . ASP A 1 157 ? -23.488 -2.720 29.871 1.00 93.75 157 ASP A C 1
ATOM 1270 O O . ASP A 1 157 ? -22.834 -3.176 28.932 1.00 93.75 157 ASP A O 1
ATOM 1274 N N . VAL A 1 158 ? -24.769 -2.357 29.713 1.00 94.88 158 VAL A N 1
ATOM 1275 C CA . VAL A 1 158 ? -25.511 -2.528 28.446 1.00 94.88 158 VAL A CA 1
ATOM 1276 C C . VAL A 1 158 ? -24.895 -1.705 27.309 1.00 94.88 158 VAL A C 1
ATOM 1278 O O . VAL A 1 158 ? -24.809 -2.167 26.169 1.00 94.88 158 VAL A O 1
ATOM 1281 N N . ALA A 1 159 ? -24.454 -0.481 27.600 1.00 93.81 159 ALA A N 1
ATOM 1282 C CA . ALA A 1 159 ? -23.772 0.366 26.634 1.00 93.81 159 ALA A CA 1
ATOM 1283 C C . ALA A 1 159 ? -22.444 -0.270 26.188 1.00 93.81 159 ALA A C 1
ATOM 1285 O O . ALA A 1 159 ? -22.172 -0.328 24.988 1.00 93.81 159 ALA A O 1
ATOM 1286 N N . ALA A 1 160 ? -21.649 -0.805 27.121 1.00 93.56 160 ALA A N 1
ATOM 1287 C CA . ALA A 1 160 ? -20.406 -1.500 26.800 1.00 93.56 160 ALA A CA 1
ATOM 1288 C C . ALA A 1 160 ? -20.645 -2.724 25.901 1.00 93.56 160 ALA A C 1
ATOM 1290 O O . ALA A 1 160 ? -19.912 -2.900 24.932 1.00 93.56 160 ALA A O 1
ATOM 1291 N N . ASP A 1 161 ? -21.691 -3.515 26.158 1.00 92.31 161 ASP A N 1
ATOM 1292 C CA . ASP A 1 161 ? -22.044 -4.686 25.340 1.00 92.31 161 ASP A CA 1
ATOM 1293 C C . ASP A 1 161 ? -22.485 -4.307 23.920 1.00 92.31 161 ASP A C 1
ATOM 1295 O O . ASP A 1 161 ? -22.108 -4.968 22.948 1.00 92.31 161 ASP A O 1
ATOM 1299 N N . ARG A 1 162 ? -23.241 -3.209 23.782 1.00 90.75 162 ARG A N 1
ATOM 1300 C CA . ARG A 1 162 ? -23.685 -2.681 22.482 1.00 90.75 162 ARG A CA 1
ATOM 1301 C C . ARG A 1 162 ? -22.518 -2.194 21.624 1.00 90.75 162 ARG A C 1
ATOM 1303 O O . ARG A 1 162 ? -22.579 -2.293 20.400 1.00 90.75 162 ARG A O 1
ATOM 1310 N N . HIS A 1 163 ? -21.492 -1.638 22.261 1.00 90.00 163 HIS A N 1
ATOM 1311 C CA . HIS A 1 163 ? -20.301 -1.122 21.591 1.00 90.00 163 HIS A CA 1
ATOM 1312 C C . HIS A 1 163 ? -19.166 -2.149 21.493 1.00 90.00 163 HIS A C 1
ATOM 1314 O O . HIS A 1 163 ? -18.133 -1.841 20.900 1.00 90.00 163 HIS A O 1
ATOM 1320 N N . ASP A 1 164 ? -19.330 -3.353 22.049 1.00 92.19 164 ASP A N 1
ATOM 1321 C CA . ASP A 1 164 ? -18.311 -4.396 21.987 1.00 92.19 164 ASP A CA 1
ATOM 1322 C C . ASP A 1 164 ? -18.288 -5.012 20.579 1.00 92.19 164 ASP A C 1
ATOM 1324 O O . ASP A 1 164 ? -19.253 -5.671 20.175 1.00 92.19 164 ASP A O 1
ATOM 1328 N N . PRO A 1 165 ? -17.199 -4.839 19.810 1.00 89.75 165 PRO A N 1
ATOM 1329 C CA . PRO A 1 165 ? -17.101 -5.421 18.475 1.00 89.75 165 PRO A CA 1
ATOM 1330 C C . PRO A 1 165 ? -17.169 -6.956 18.510 1.00 89.75 165 PRO A C 1
ATOM 1332 O O . PRO A 1 165 ? -17.590 -7.575 17.532 1.00 89.75 165 PRO A O 1
ATOM 1335 N N . LEU A 1 166 ? -16.819 -7.594 19.633 1.00 91.75 166 LEU A N 1
ATOM 1336 C CA . LEU A 1 166 ? -16.884 -9.047 19.772 1.00 91.75 166 LEU A CA 1
ATOM 1337 C C . LEU A 1 166 ? -18.301 -9.577 20.022 1.00 91.75 166 LEU A C 1
ATOM 1339 O O . LEU A 1 166 ? -18.533 -10.761 19.774 1.00 91.75 166 LEU A O 1
ATOM 1343 N N . SER A 1 167 ? -19.268 -8.723 20.382 1.00 87.75 167 SER A N 1
ATOM 1344 C CA . SER A 1 167 ? -20.694 -9.092 20.422 1.00 87.75 167 SER A CA 1
ATOM 1345 C C . SER A 1 167 ? -21.206 -9.566 19.055 1.00 87.75 167 SER A C 1
ATOM 1347 O O . SER A 1 167 ? -22.174 -10.320 18.974 1.00 87.75 167 SER A O 1
ATOM 1349 N N . ARG A 1 168 ? -20.529 -9.170 17.965 1.00 87.50 168 ARG A N 1
ATOM 1350 C CA . ARG A 1 168 ? -20.731 -9.697 16.609 1.00 87.50 168 ARG A CA 1
ATOM 1351 C C . ARG A 1 168 ? -19.389 -10.037 15.954 1.00 87.50 168 ARG A C 1
ATOM 1353 O O . ARG A 1 168 ? -19.018 -9.466 14.930 1.00 87.50 168 ARG A O 1
ATOM 1360 N N . SER A 1 169 ? -18.680 -11.008 16.525 1.00 88.19 169 SER A N 1
ATOM 1361 C CA . SER A 1 169 ? -17.352 -11.451 16.066 1.00 88.19 169 SER A CA 1
ATOM 1362 C C . SER A 1 169 ? -17.270 -11.787 14.567 1.00 88.19 169 SER A C 1
ATOM 1364 O O . SER A 1 169 ? -16.288 -11.436 13.918 1.00 88.19 169 SER A O 1
ATOM 1366 N N . LEU A 1 170 ? -18.311 -12.387 13.978 1.00 91.12 170 LEU A N 1
ATOM 1367 C CA . LEU A 1 170 ? -18.364 -12.637 12.529 1.00 91.12 170 LEU A CA 1
ATOM 1368 C C . LEU A 1 170 ? -18.344 -11.338 11.711 1.00 91.12 170 LEU A C 1
ATOM 1370 O O . LEU A 1 170 ? -17.613 -11.253 10.731 1.00 91.12 170 LEU A O 1
ATOM 1374 N N . GLY A 1 171 ? -19.057 -10.300 12.158 1.00 90.81 171 GLY A N 1
ATOM 1375 C CA . GLY A 1 171 ? -19.082 -8.998 11.484 1.00 90.81 171 GLY A CA 1
ATOM 1376 C C . GLY A 1 171 ? -17.723 -8.288 11.501 1.00 90.81 171 GLY A C 1
ATOM 1377 O O . GLY A 1 171 ? -17.393 -7.553 10.572 1.00 90.81 171 GLY A O 1
ATOM 1378 N N . VAL A 1 172 ? -16.896 -8.544 12.522 1.00 92.38 172 VAL A N 1
ATOM 1379 C CA . VAL A 1 172 ? -15.505 -8.067 12.568 1.00 92.38 172 VAL A CA 1
ATOM 1380 C C . VAL A 1 172 ? -14.702 -8.688 11.429 1.00 92.38 172 VAL A C 1
ATOM 1382 O O . VAL A 1 172 ? -14.107 -7.955 10.635 1.00 92.38 172 VAL A O 1
ATOM 1385 N N . ILE A 1 173 ? -14.729 -10.021 11.316 1.00 93.44 173 ILE A N 1
ATOM 1386 C CA . ILE A 1 173 ? -13.989 -10.763 10.288 1.00 93.44 173 ILE A CA 1
ATOM 1387 C C . ILE A 1 173 ? -14.497 -10.420 8.886 1.00 93.44 173 ILE A C 1
ATOM 1389 O O . ILE A 1 173 ? -13.677 -10.153 8.012 1.00 93.44 173 ILE A O 1
ATOM 1393 N N . GLU A 1 174 ? -15.815 -10.342 8.686 1.00 92.69 174 GLU A N 1
ATOM 1394 C CA . GLU A 1 174 ? -16.432 -9.887 7.431 1.00 92.69 174 GLU A CA 1
ATOM 1395 C C . GLU A 1 174 ? -15.922 -8.495 7.042 1.00 92.69 174 GLU A C 1
ATOM 1397 O O . GLU A 1 174 ? -15.434 -8.305 5.931 1.00 92.69 174 GLU A O 1
ATOM 1402 N N . SER A 1 175 ? -15.902 -7.542 7.980 1.00 92.00 175 SER A N 1
ATOM 1403 C CA . SER A 1 175 ? -15.435 -6.185 7.681 1.00 92.00 175 SER A CA 1
ATOM 1404 C C . SER A 1 175 ? -13.943 -6.100 7.336 1.00 92.00 175 SER A C 1
ATOM 1406 O O . SER A 1 175 ? -13.544 -5.195 6.608 1.00 92.00 175 SER A O 1
ATOM 1408 N N . ILE A 1 176 ? -13.107 -7.009 7.857 1.00 92.81 176 ILE A N 1
ATOM 1409 C CA . ILE A 1 176 ? -11.684 -7.118 7.493 1.00 92.81 176 ILE A CA 1
ATOM 1410 C C . ILE A 1 176 ? -11.560 -7.795 6.130 1.00 92.81 176 ILE A C 1
ATOM 1412 O O . ILE A 1 176 ? -10.757 -7.371 5.295 1.00 92.81 176 ILE A O 1
ATOM 1416 N N . ALA A 1 177 ? -12.356 -8.840 5.896 1.00 90.69 177 ALA A N 1
ATOM 1417 C CA . ALA A 1 177 ? -12.401 -9.532 4.625 1.00 90.69 177 ALA A CA 1
ATOM 1418 C C . ALA A 1 177 ? -12.742 -8.537 3.518 1.00 90.69 177 ALA A C 1
ATOM 1420 O O . ALA A 1 177 ? -11.951 -8.453 2.586 1.00 90.69 177 ALA A O 1
ATOM 1421 N N . ASP A 1 178 ? -13.783 -7.710 3.682 1.00 90.94 178 ASP A N 1
ATOM 1422 C CA . ASP A 1 178 ? -14.307 -6.707 2.736 1.00 90.94 178 ASP A CA 1
ATOM 1423 C C . ASP A 1 178 ? -13.309 -5.634 2.266 1.00 90.94 178 ASP A C 1
ATOM 1425 O O . ASP A 1 178 ? -13.530 -5.005 1.229 1.00 90.94 178 ASP A O 1
ATOM 1429 N N . VAL A 1 179 ? -12.145 -5.497 2.911 1.00 85.44 179 VAL A N 1
ATOM 1430 C CA . VAL A 1 179 ? -11.070 -4.529 2.576 1.00 85.44 179 VAL A CA 1
ATOM 1431 C C . VAL A 1 179 ? -10.392 -4.779 1.204 1.00 85.44 179 VAL A C 1
ATOM 1433 O O . VAL A 1 179 ? -9.386 -4.173 0.849 1.00 85.44 179 VAL A O 1
ATOM 1436 N N . HIS A 1 180 ? -10.963 -5.644 0.377 1.00 76.19 180 HIS A N 1
ATOM 1437 C CA . HIS A 1 180 ? -10.567 -5.917 -1.005 1.00 76.19 180 HIS A CA 1
ATOM 1438 C C . HIS A 1 180 ? -11.566 -5.364 -2.036 1.00 76.19 180 HIS A C 1
ATOM 1440 O O . HIS A 1 180 ? -11.200 -5.198 -3.197 1.00 76.19 180 HIS A O 1
ATOM 1446 N N . ARG A 1 181 ? -12.825 -5.116 -1.636 1.00 57.38 181 ARG A N 1
ATOM 1447 C CA . ARG A 1 181 ? -13.954 -4.918 -2.560 1.00 57.38 181 ARG A CA 1
ATOM 1448 C C . ARG A 1 181 ? -14.290 -3.450 -2.814 1.00 57.38 181 ARG A C 1
ATOM 1450 O O . ARG A 1 181 ? -14.911 -3.135 -3.824 1.00 57.38 181 ARG A O 1
ATOM 1457 N N . TRP A 1 182 ? -13.873 -2.552 -1.922 1.00 54.69 182 TRP A N 1
ATOM 1458 C CA . TRP A 1 182 ? -14.173 -1.125 -2.006 1.00 54.69 182 TRP A CA 1
ATOM 1459 C C . TRP A 1 182 ? -13.294 -0.362 -1.004 1.00 54.69 182 TRP A C 1
ATOM 1461 O O . TRP A 1 182 ? -13.635 -0.236 0.167 1.00 54.69 182 TRP A O 1
ATOM 1471 N N . THR A 1 183 ? -12.121 0.122 -1.407 1.00 49.72 183 THR A N 1
ATOM 1472 C CA . THR A 1 183 ? -11.400 1.119 -0.595 1.00 49.72 183 THR A CA 1
ATOM 1473 C C . THR A 1 183 ? -11.285 2.406 -1.390 1.00 49.72 183 THR A C 1
ATOM 1475 O O . THR A 1 183 ? -10.257 2.643 -2.014 1.00 49.72 183 THR A O 1
ATOM 1478 N N . TYR A 1 184 ? -12.400 3.145 -1.337 1.00 45.62 184 TYR A N 1
ATOM 1479 C CA . TYR A 1 184 ? -12.673 4.554 -1.642 1.00 45.62 184 TYR A CA 1
AT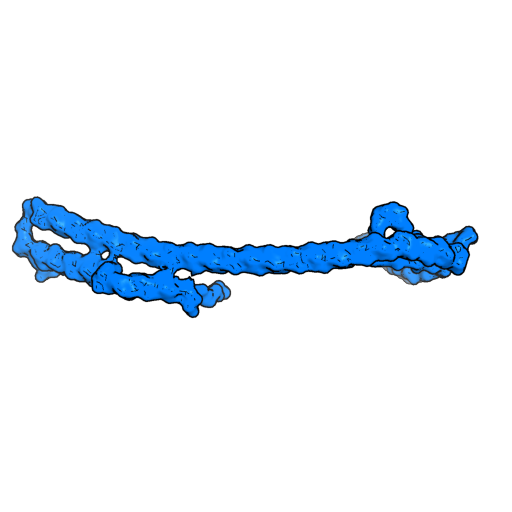OM 1480 C C . TYR A 1 184 ? -12.244 5.134 -3.008 1.00 45.62 184 TYR A C 1
ATOM 1482 O O . TYR A 1 184 ? -11.095 4.973 -3.421 1.00 45.62 184 TYR A O 1
ATOM 1490 N N . PRO A 1 185 ? -13.140 5.883 -3.691 1.00 42.06 185 PRO A N 1
ATOM 1491 C CA . PRO A 1 185 ? -12.709 6.852 -4.686 1.00 42.06 185 PRO A CA 1
ATOM 1492 C C . PRO A 1 185 ? -11.845 7.884 -3.961 1.00 42.06 185 PRO A C 1
ATOM 1494 O O . PRO A 1 185 ? -12.184 8.346 -2.875 1.00 42.06 185 PRO A O 1
ATOM 1497 N N . THR A 1 186 ? -10.690 8.196 -4.527 1.00 38.28 186 THR A N 1
ATOM 1498 C CA . THR A 1 186 ? -9.928 9.384 -4.151 1.00 38.28 186 THR A CA 1
ATOM 1499 C C . THR A 1 186 ? -10.846 10.596 -4.298 1.00 38.28 186 THR A C 1
ATOM 1501 O O . THR A 1 186 ? -11.214 10.920 -5.428 1.00 38.28 186 THR A O 1
ATOM 1504 N N . ASP A 1 187 ? -11.244 11.216 -3.185 1.00 37.69 187 ASP A N 1
ATOM 1505 C CA . ASP A 1 187 ? -11.855 12.546 -3.203 1.00 37.69 187 ASP A CA 1
ATOM 1506 C C . ASP A 1 187 ? -10.895 13.504 -3.925 1.00 37.69 187 ASP A C 1
ATOM 1508 O O . ASP A 1 187 ? -9.688 13.514 -3.651 1.00 37.69 187 ASP A O 1
ATOM 1512 N N . GLY A 1 188 ? -11.440 14.215 -4.913 1.00 38.03 188 GLY A N 1
ATOM 1513 C CA . GLY A 1 188 ? -10.774 15.275 -5.671 1.00 38.03 188 GLY A CA 1
ATOM 1514 C C . GLY A 1 188 ? -10.960 16.644 -5.039 1.00 38.03 188 GLY A C 1
ATOM 1515 O O . GLY A 1 188 ? -11.876 16.796 -4.200 1.00 38.03 188 GLY A O 1
#

Radius of gyration: 41.28 Å; Cα contacts (8 Å, |Δi|>4): 96; chains: 1; bounding box: 73×64×102 Å

Nearest PDB structures (foldseek):
  7zqy-assembly1_C  TM=4.266E-01  e=3.823E+00  Thermochaetoides thermophila

pLDDT: mean 82.73, std 19.8, range [33.5, 97.81]

Sequence (188 aa):
MKRVKIPTGPNGRRAPLNGPAVVPSSLESTGDLIFEVTSWMPAGFRRQWREGSTYRLEQLASDIVATVMVALPAIAAEREAREERARLYEMRAQQQREQEAQRRLDRNRFRRLAEHAEAWRTTSLVRRFVAAVRKTDLDMETVIDGMTIAQWLKWADVAADRHDPLSRSLGVIESIADVHRWTYPTDG